Protein AF-A0A821FCB2-F1 (afdb_monomer_lite)

Sequence (230 aa):
MFLVKTIKTKNLNFASDSGSISFQVCESMSSPVPSSLESSGSRLAEFLGEDVIKDKGLCCRFIIANVPRDAPVTERAIPLAIFQSEQSIRNHYLRKWLHLSTVDNLDIREILDWNYYIDRFNSCIQKIITIPAALQNIRNPVPRVSHPDWLHKRLVEKNSLHKQKRITDIFNTIDKQTHIDNNEQQLILTNDIEDIGNEQIKSTIKLIKKTTTLKRKRNAYQERLKNRLF

Secondary structure (DSSP, 8-state):
--TTTS--TT-GGGT-EEEE--HHHHH-TTSSS--HHHHHHHHHHHHH-GGGG-STT-EEEEEEB--STTS-TTTTEEEGGGGGS-HHHHHHHHHHHHT-S--SS--HHHHB-HHHHHHHHHHHHIIIIIHHHHHTT---S-TTSPPPHHHHHHHHHHH-SS----HHHH----------------------TTTTS----------PPP---------HHHHHHHTT--

Structure (mmCIF, N/CA/C/O backbone):
data_AF-A0A821FCB2-F1
#
_entry.id   AF-A0A821FCB2-F1
#
loop_
_atom_site.group_PDB
_atom_site.id
_atom_site.type_symbol
_atom_site.label_atom_id
_atom_site.label_alt_id
_atom_site.label_comp_id
_atom_site.label_asym_id
_atom_site.label_entity_id
_atom_site.label_seq_id
_atom_site.pdbx_PDB_ins_code
_atom_site.Cartn_x
_atom_site.Cartn_y
_atom_site.Cartn_z
_atom_site.occupancy
_atom_site.B_iso_or_equiv
_atom_site.auth_seq_id
_atom_site.auth_comp_id
_atom_site.auth_asym_id
_atom_site.auth_atom_id
_atom_site.pdbx_PDB_model_num
ATOM 1 N N . MET A 1 1 ? 0.534 -17.124 -3.800 1.00 42.44 1 MET A N 1
ATOM 2 C CA . MET A 1 1 ? -0.050 -18.106 -2.855 1.00 42.44 1 MET A CA 1
ATOM 3 C C . MET A 1 1 ? 0.814 -18.407 -1.616 1.00 42.44 1 MET A C 1
ATOM 5 O O . MET A 1 1 ? 0.246 -18.810 -0.613 1.00 42.44 1 MET A O 1
ATOM 9 N N . PHE A 1 2 ? 2.140 -18.179 -1.607 1.00 32.56 2 PHE A N 1
ATOM 10 C CA . PHE A 1 2 ? 2.973 -18.442 -0.411 1.00 32.56 2 PHE A CA 1
ATOM 11 C C . PHE A 1 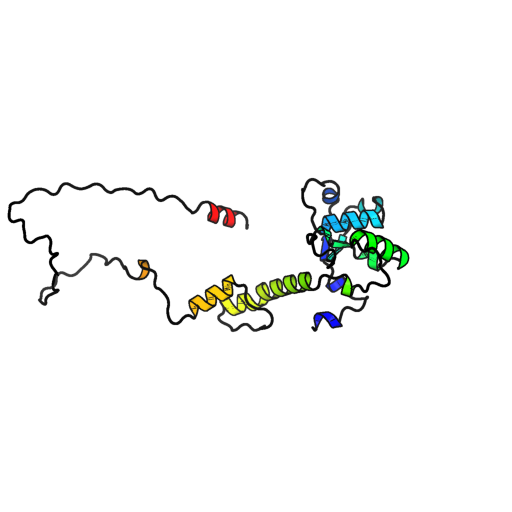2 ? 2.908 -17.365 0.690 1.00 32.56 2 PHE A C 1
ATOM 13 O O . PHE A 1 2 ? 3.015 -17.719 1.859 1.00 32.56 2 PHE A O 1
ATOM 20 N N . LEU A 1 3 ? 2.632 -16.091 0.369 1.00 37.72 3 LEU A N 1
ATOM 21 C CA . LEU A 1 3 ? 2.403 -15.058 1.402 1.00 37.72 3 LEU A CA 1
ATOM 22 C C . LEU A 1 3 ? 1.154 -15.345 2.260 1.00 37.72 3 LEU A C 1
ATOM 24 O O . LEU A 1 3 ? 1.092 -14.981 3.429 1.00 37.72 3 LEU A O 1
ATOM 28 N N . VAL A 1 4 ? 0.175 -16.050 1.687 1.00 41.34 4 VAL A N 1
ATOM 29 C CA . VAL A 1 4 ? -1.141 -16.278 2.297 1.00 41.34 4 VAL A CA 1
ATOM 30 C C . VAL A 1 4 ? -1.102 -17.374 3.370 1.00 41.34 4 VAL A C 1
ATOM 32 O O . VAL A 1 4 ? -2.023 -17.461 4.167 1.00 41.34 4 VAL A O 1
ATOM 35 N N . LYS A 1 5 ? -0.049 -18.198 3.491 1.00 39.22 5 LYS A N 1
ATOM 36 C CA . LYS A 1 5 ? -0.034 -19.303 4.479 1.00 39.22 5 LYS A CA 1
ATOM 37 C C . LYS A 1 5 ? 0.642 -18.984 5.821 1.00 39.22 5 LYS A C 1
ATOM 39 O O . LYS A 1 5 ? 0.324 -19.647 6.804 1.00 39.22 5 LYS A O 1
ATOM 44 N N . THR A 1 6 ? 1.463 -17.939 5.935 1.00 44.47 6 THR A N 1
ATOM 45 C CA . THR A 1 6 ? 2.387 -17.813 7.089 1.00 44.47 6 THR A CA 1
ATOM 46 C C . THR A 1 6 ? 1.968 -16.811 8.174 1.00 44.47 6 THR A C 1
ATOM 48 O O . THR A 1 6 ? 2.540 -16.817 9.262 1.00 44.47 6 THR A O 1
ATOM 51 N N . ILE A 1 7 ? 0.936 -15.988 7.961 1.00 47.34 7 ILE A N 1
ATOM 52 C CA . ILE A 1 7 ? 0.497 -15.022 8.987 1.00 47.34 7 ILE A CA 1
ATOM 53 C C . ILE A 1 7 ? -0.483 -15.682 9.967 1.00 47.34 7 ILE A C 1
ATOM 55 O O . ILE A 1 7 ? -1.692 -15.495 9.897 1.00 47.34 7 ILE A O 1
ATOM 59 N N . LYS A 1 8 ? 0.028 -16.501 10.894 1.00 41.78 8 LYS A N 1
ATOM 60 C CA . LYS A 1 8 ? -0.692 -16.740 12.158 1.00 41.78 8 LYS A CA 1
ATOM 61 C C . LYS A 1 8 ? -0.660 -15.444 12.978 1.00 41.78 8 LYS A C 1
ATOM 63 O O . LYS A 1 8 ? 0.301 -14.685 12.874 1.00 41.78 8 LYS A O 1
ATOM 68 N N . THR A 1 9 ? -1.678 -15.231 13.810 1.00 49.16 9 THR A N 1
ATOM 69 C CA . THR A 1 9 ? -1.931 -14.061 14.686 1.00 49.16 9 THR A CA 1
ATOM 70 C C . THR A 1 9 ? -0.717 -13.469 15.424 1.00 49.16 9 THR A C 1
ATOM 72 O O . THR A 1 9 ? -0.760 -12.319 15.840 1.00 49.16 9 THR A O 1
ATOM 75 N N . LYS A 1 10 ? 0.396 -14.200 15.553 1.00 42.00 10 LYS A N 1
ATOM 76 C CA . LYS A 1 10 ? 1.648 -13.737 16.173 1.00 42.00 10 LYS A CA 1
ATOM 77 C C . LYS A 1 10 ? 2.605 -12.959 15.245 1.00 42.00 10 LYS A C 1
ATOM 79 O O . LYS A 1 10 ? 3.615 -12.472 15.732 1.00 42.00 10 LYS A O 1
ATOM 84 N N . ASN A 1 11 ? 2.321 -12.816 13.944 1.00 51.25 11 ASN A N 1
ATOM 85 C CA . ASN A 1 11 ? 3.237 -12.199 12.960 1.00 51.25 11 ASN A CA 1
ATOM 86 C C . ASN A 1 11 ? 2.655 -10.984 12.201 1.00 51.25 11 ASN A C 1
ATOM 88 O O . ASN A 1 11 ? 2.985 -10.759 11.038 1.00 51.25 11 ASN A O 1
ATOM 92 N N . LEU A 1 12 ? 1.821 -10.154 12.844 1.00 58.62 12 LEU A N 1
ATOM 93 C CA . LEU A 1 12 ? 1.364 -8.885 12.239 1.00 58.62 12 LEU A CA 1
ATOM 94 C C . LEU A 1 12 ? 2.499 -7.881 11.991 1.00 58.62 12 LEU A C 1
ATOM 96 O O . LEU A 1 12 ? 2.364 -7.019 11.128 1.00 58.62 12 LEU A O 1
ATOM 100 N N . ASN A 1 13 ? 3.633 -8.031 12.683 1.00 62.94 13 ASN A N 1
ATOM 101 C CA . ASN A 1 13 ? 4.821 -7.194 12.492 1.00 62.94 13 ASN A CA 1
ATOM 102 C C . ASN A 1 13 ? 5.348 -7.201 11.045 1.00 62.94 13 ASN A C 1
ATOM 104 O O . ASN A 1 13 ? 6.076 -6.294 10.662 1.00 62.94 13 ASN A O 1
ATOM 108 N N . PHE A 1 14 ? 5.021 -8.222 10.245 1.00 60.44 14 PHE A N 1
ATOM 109 C CA . PHE A 1 14 ? 5.499 -8.315 8.865 1.00 60.44 14 PHE A CA 1
ATOM 110 C C . PHE A 1 14 ? 4.672 -7.475 7.881 1.00 60.44 14 PHE A C 1
ATOM 112 O O . PHE A 1 14 ? 5.206 -6.985 6.893 1.00 60.44 14 PHE A O 1
ATOM 119 N N . ALA A 1 15 ? 3.371 -7.314 8.140 1.00 64.12 15 ALA A N 1
ATOM 120 C CA . ALA A 1 15 ? 2.471 -6.505 7.311 1.00 64.12 15 ALA A CA 1
ATOM 121 C C . ALA A 1 15 ? 2.317 -5.071 7.843 1.00 64.12 15 ALA A C 1
ATOM 123 O O . ALA A 1 15 ? 1.644 -4.241 7.237 1.00 64.12 15 ALA A O 1
ATOM 124 N N . SER A 1 16 ? 2.903 -4.783 9.000 1.00 69.81 16 SER A N 1
ATOM 125 C CA . SER A 1 16 ? 2.781 -3.490 9.642 1.00 69.81 16 SER A CA 1
ATOM 126 C C . SER A 1 16 ? 3.693 -2.440 9.024 1.00 69.81 16 SER A C 1
ATOM 128 O O . SER A 1 16 ? 4.909 -2.633 9.010 1.00 69.81 16 SER A O 1
ATOM 130 N N . ASP A 1 17 ? 3.122 -1.303 8.637 1.00 73.19 17 ASP A N 1
ATOM 131 C CA . ASP A 1 17 ? 3.883 -0.081 8.389 1.00 73.19 17 ASP A CA 1
ATOM 132 C C . ASP A 1 17 ? 4.020 0.686 9.716 1.00 73.19 17 ASP A C 1
ATOM 134 O O . ASP A 1 17 ? 3.080 0.770 10.512 1.00 73.19 17 ASP A O 1
ATOM 138 N N . SER A 1 18 ? 5.211 1.222 9.987 1.00 73.56 18 SER A N 1
ATOM 139 C CA . SER A 1 18 ? 5.503 2.025 11.180 1.00 73.5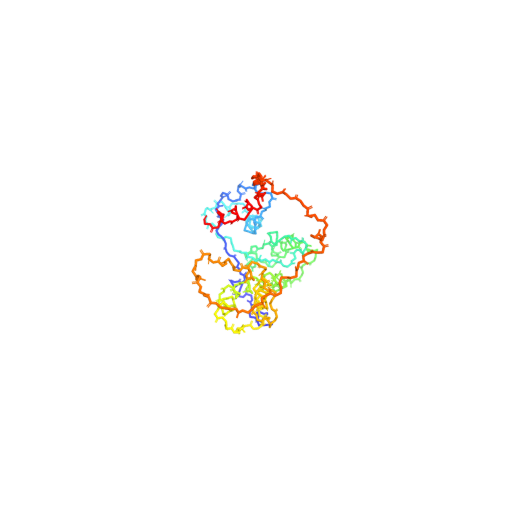6 18 SER A CA 1
ATOM 140 C C . SER A 1 18 ? 5.884 3.444 10.795 1.00 73.56 18 SER A C 1
ATOM 142 O O . SER A 1 18 ? 6.748 3.635 9.938 1.00 73.56 18 SER A O 1
ATOM 144 N N . GLY A 1 19 ? 5.298 4.427 11.472 1.00 61.81 19 GLY A N 1
ATOM 145 C CA . GLY A 1 19 ? 5.702 5.825 11.380 1.00 61.81 19 GLY A CA 1
ATOM 146 C C . GLY A 1 19 ? 5.808 6.459 12.764 1.00 61.81 19 GLY A C 1
ATOM 147 O O . GLY A 1 19 ? 5.114 6.067 13.704 1.00 61.81 19 GLY A O 1
ATOM 148 N N . SER A 1 20 ? 6.692 7.440 12.907 1.00 61.69 20 SER A N 1
ATOM 149 C CA . SER A 1 20 ? 6.697 8.332 14.066 1.00 61.69 20 SER A CA 1
ATOM 150 C C . SER A 1 20 ? 5.702 9.461 13.816 1.00 61.69 20 SER A C 1
ATOM 152 O O . SER A 1 20 ? 5.878 10.217 12.860 1.00 61.69 20 SER A O 1
ATOM 154 N N . ILE A 1 21 ? 4.686 9.594 14.667 1.00 59.41 21 ILE A N 1
ATOM 155 C CA . ILE A 1 21 ? 3.873 10.811 14.703 1.00 59.41 21 ILE A CA 1
ATOM 156 C C . ILE A 1 21 ? 4.617 11.814 15.577 1.00 59.41 21 ILE A C 1
ATOM 158 O O . ILE A 1 21 ? 4.839 11.584 16.765 1.00 59.41 21 ILE A O 1
ATOM 162 N N . SER A 1 22 ? 5.054 12.923 14.984 1.00 52.00 22 SER A N 1
ATOM 163 C CA . SER A 1 22 ? 5.378 14.105 15.772 1.00 52.00 22 SER A CA 1
ATOM 164 C C . SER A 1 22 ? 4.065 14.804 16.120 1.00 52.00 22 SER A C 1
ATOM 166 O O . SER A 1 22 ? 3.171 14.904 15.287 1.00 52.00 22 SER A O 1
ATOM 168 N N . PHE A 1 23 ? 3.942 15.285 17.357 1.00 49.00 23 PHE A N 1
ATOM 169 C CA . PHE A 1 23 ? 2.738 15.935 17.898 1.00 49.00 23 PHE A CA 1
ATOM 170 C C . PHE A 1 23 ? 2.169 17.036 16.972 1.00 49.00 23 PHE A C 1
ATOM 172 O O . PHE A 1 23 ? 0.959 17.203 16.859 1.00 49.00 23 PHE A O 1
ATOM 179 N N . GLN A 1 24 ? 3.042 17.704 16.210 1.00 44.72 24 GLN A N 1
ATOM 180 C CA . GLN A 1 24 ? 2.682 18.712 15.208 1.00 44.72 24 GLN A CA 1
ATOM 181 C C . GLN A 1 24 ? 1.747 18.188 14.101 1.00 44.72 24 GLN A C 1
ATOM 183 O O . GLN A 1 24 ? 1.012 18.967 13.507 1.00 44.72 24 GLN A O 1
ATOM 188 N N . VAL A 1 25 ? 1.759 16.883 13.817 1.00 48.81 25 VAL A N 1
ATOM 189 C CA . VAL A 1 25 ? 0.979 16.237 12.749 1.00 48.81 25 VAL A CA 1
ATOM 190 C C . VAL A 1 25 ? -0.493 16.048 13.136 1.00 48.81 25 VAL A C 1
ATOM 192 O O . VAL A 1 25 ? -1.355 16.157 12.272 1.00 48.81 25 VAL A O 1
ATOM 195 N N . CYS A 1 26 ? -0.810 15.833 14.419 1.00 50.53 26 CYS A N 1
ATOM 196 C CA . CYS A 1 26 ? -2.208 15.774 14.870 1.00 50.53 26 CYS A CA 1
ATOM 197 C C . CYS A 1 26 ? -2.853 17.168 14.949 1.00 50.53 26 CYS A C 1
ATOM 199 O O . CYS A 1 26 ? -4.039 17.308 14.673 1.00 50.53 26 CYS A O 1
ATOM 201 N N . GLU A 1 27 ? -2.079 18.198 15.307 1.00 48.88 27 GLU A N 1
ATOM 202 C CA . GLU A 1 27 ? -2.573 19.577 15.459 1.00 48.88 27 GLU A CA 1
ATOM 203 C C . GLU A 1 27 ? -2.666 20.317 14.110 1.00 48.88 27 GLU A C 1
ATOM 205 O O . GLU A 1 27 ? -3.518 21.182 13.911 1.00 48.88 27 GLU A O 1
ATOM 210 N N . SER A 1 28 ? -1.842 19.927 13.129 1.00 47.69 28 SER A N 1
ATOM 211 C CA . SER A 1 28 ? -1.913 20.432 11.755 1.00 47.69 28 SER A CA 1
ATOM 212 C C . SER A 1 28 ? -2.856 19.604 10.880 1.00 47.69 28 SER A C 1
ATOM 214 O O . SER A 1 28 ? -2.466 19.043 9.860 1.00 47.69 28 SER A O 1
ATOM 216 N N . MET A 1 29 ? -4.152 19.623 11.199 1.00 52.09 29 MET A N 1
ATOM 217 C CA . MET A 1 29 ? -5.213 19.221 10.257 1.00 52.09 29 MET A CA 1
ATOM 218 C C . MET A 1 29 ? -5.355 20.216 9.077 1.00 52.09 29 MET A C 1
ATOM 220 O O . MET A 1 29 ? -6.461 20.564 8.675 1.00 52.09 29 MET A O 1
ATOM 224 N N . SER A 1 30 ? -4.246 20.739 8.536 1.00 51.53 30 SER A N 1
ATOM 225 C CA . SER A 1 30 ? -4.249 21.750 7.469 1.00 51.53 30 SER A CA 1
ATOM 226 C C . SER A 1 30 ? -4.090 21.162 6.065 1.00 51.53 30 SER A C 1
ATOM 228 O O . SER A 1 30 ? -4.289 21.877 5.081 1.00 51.53 30 SER A O 1
ATOM 230 N N . SER A 1 31 ? -3.761 19.868 5.946 1.00 59.12 31 SER A N 1
ATOM 231 C CA . SER A 1 31 ? -3.786 19.176 4.656 1.00 59.12 31 SER A CA 1
ATOM 232 C C . SER A 1 31 ? -5.220 18.749 4.324 1.00 59.12 31 SER A C 1
ATOM 234 O O . SER A 1 31 ? -5.846 18.065 5.132 1.00 59.12 31 SER A O 1
ATOM 236 N N . PRO A 1 32 ? -5.747 19.078 3.130 1.00 64.69 32 PRO A N 1
ATOM 237 C CA . PRO A 1 32 ? -7.099 18.687 2.726 1.00 64.69 32 PRO A CA 1
ATOM 238 C C . PRO A 1 32 ? -7.277 17.167 2.569 1.00 64.69 32 PRO A C 1
ATOM 240 O O . PRO A 1 32 ? -8.406 16.695 2.487 1.00 64.69 32 PRO A O 1
ATOM 243 N N . VAL A 1 33 ? -6.181 16.400 2.524 1.00 72.81 33 VAL A N 1
ATOM 244 C CA . VAL A 1 33 ? -6.187 14.932 2.550 1.00 72.81 33 VAL A CA 1
ATOM 245 C C . VAL A 1 33 ? -5.221 14.433 3.628 1.00 72.81 33 VAL A C 1
ATOM 247 O O . VAL A 1 33 ? -4.027 14.747 3.545 1.00 72.81 33 VAL A O 1
ATOM 250 N N . PRO A 1 34 ? -5.703 13.669 4.626 1.00 79.75 34 PRO A N 1
ATOM 251 C CA . PRO A 1 34 ? -4.849 13.142 5.677 1.00 79.75 34 PRO A CA 1
ATOM 252 C C . PRO A 1 34 ? -3.971 12.010 5.143 1.00 79.75 34 PRO A C 1
ATOM 254 O O . PRO A 1 34 ? -4.373 11.253 4.257 1.00 79.75 34 PRO A O 1
ATOM 257 N N . SER A 1 35 ? -2.772 11.852 5.693 1.00 85.69 35 SER A N 1
ATOM 258 C CA . SER A 1 35 ? -1.910 10.700 5.417 1.00 85.69 35 SER A CA 1
ATOM 259 C C . SER A 1 35 ? -2.434 9.417 6.096 1.00 85.69 35 SER A C 1
ATOM 261 O O . SER A 1 35 ? -3.247 9.461 7.023 1.00 85.69 35 SER A O 1
ATOM 263 N N . SER A 1 36 ? -1.967 8.233 5.667 1.00 87.50 36 SER A N 1
ATOM 264 C CA . SER A 1 36 ? -2.307 6.956 6.335 1.00 87.50 36 SER A CA 1
ATOM 265 C C . SER A 1 36 ? -1.876 6.934 7.806 1.00 87.50 36 SER A C 1
ATOM 267 O O . SER A 1 36 ? -2.534 6.323 8.650 1.00 87.50 36 SER A O 1
ATOM 269 N N . LEU A 1 37 ? -0.772 7.617 8.115 1.00 86.06 37 LEU A N 1
ATOM 270 C CA . LEU A 1 37 ? -0.254 7.748 9.469 1.00 86.06 37 LEU A CA 1
ATOM 271 C C . LEU A 1 37 ? -1.177 8.633 10.318 1.00 86.06 37 LEU A C 1
ATOM 273 O O . LEU A 1 37 ? -1.586 8.203 11.390 1.00 86.06 37 LEU A O 1
ATOM 277 N N . GLU A 1 38 ? -1.565 9.808 9.816 1.00 84.62 38 GLU A N 1
ATOM 278 C CA . GLU A 1 38 ? -2.533 10.707 10.472 1.00 84.62 38 GLU A CA 1
ATOM 279 C C . GLU A 1 38 ? -3.873 10.020 10.728 1.00 84.62 38 GLU A C 1
ATOM 281 O O . GLU A 1 38 ? -4.397 10.066 11.839 1.00 84.62 38 GLU A O 1
ATOM 286 N N . SER A 1 39 ? -4.388 9.307 9.724 1.00 88.81 39 SER A N 1
ATOM 287 C CA . SER A 1 39 ? -5.645 8.561 9.835 1.00 88.81 39 SER A CA 1
ATOM 288 C C . SER A 1 39 ? -5.559 7.478 10.917 1.00 88.81 39 SER A C 1
ATOM 290 O O . SER A 1 39 ? -6.474 7.317 11.726 1.00 88.81 39 SER A O 1
ATOM 2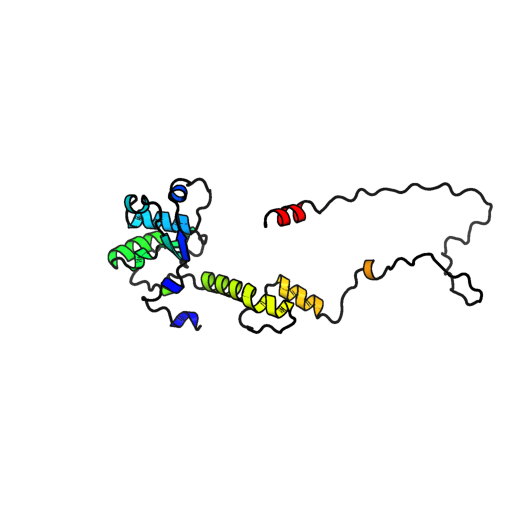92 N N . SER A 1 40 ? -4.427 6.771 10.991 1.00 88.56 40 SER A N 1
ATOM 293 C CA . SER A 1 40 ? -4.176 5.786 12.050 1.00 88.56 40 SER A CA 1
ATOM 294 C C . SER A 1 40 ? -4.017 6.434 13.425 1.00 88.56 40 SER A C 1
ATOM 296 O O . SER A 1 40 ? -4.478 5.872 14.413 1.00 88.56 40 SER A O 1
ATOM 298 N N . GLY A 1 41 ? -3.384 7.608 13.498 1.00 87.88 41 GLY A N 1
ATOM 299 C CA . GLY A 1 41 ? -3.237 8.396 14.722 1.00 87.88 41 GLY A CA 1
ATOM 300 C C . GLY A 1 41 ? -4.581 8.865 15.274 1.00 87.88 41 GLY A C 1
ATOM 301 O O . GLY A 1 41 ? -4.855 8.660 16.451 1.00 87.88 41 GLY A O 1
ATOM 302 N N . SER A 1 42 ? -5.457 9.393 14.417 1.00 87.50 42 SER A N 1
ATOM 303 C CA . SER A 1 42 ? -6.819 9.792 14.795 1.00 87.50 42 SER A CA 1
ATOM 304 C C . SER A 1 42 ? -7.630 8.611 15.345 1.00 87.50 42 SER A C 1
ATOM 306 O O . SER A 1 42 ? -8.244 8.715 16.405 1.00 87.50 42 SER A O 1
ATOM 308 N N . ARG A 1 43 ? -7.547 7.440 14.701 1.00 91.12 43 ARG A N 1
ATOM 309 C CA . ARG A 1 43 ? -8.178 6.200 15.191 1.00 91.12 43 ARG A CA 1
ATOM 310 C C . ARG A 1 43 ? -7.588 5.708 16.508 1.00 91.12 43 ARG A C 1
ATOM 312 O O . ARG A 1 43 ? -8.307 5.195 17.360 1.00 91.12 43 ARG A O 1
ATOM 319 N N . LEU A 1 44 ? -6.278 5.856 16.684 1.00 88.88 44 LEU A N 1
ATOM 320 C CA . LEU A 1 44 ? -5.615 5.523 17.938 1.00 88.88 44 LEU A CA 1
ATOM 321 C C . LEU A 1 44 ? -6.084 6.450 19.074 1.00 88.88 44 LEU A C 1
ATOM 323 O O . LEU A 1 44 ? -6.240 5.971 20.193 1.00 88.88 44 LEU A O 1
ATOM 327 N N . ALA A 1 45 ? -6.363 7.727 18.773 1.00 88.44 45 ALA A N 1
ATOM 328 C CA . ALA A 1 45 ? -6.870 8.718 19.731 1.00 88.44 45 ALA A CA 1
ATOM 329 C C . ALA A 1 45 ? -8.275 8.371 20.185 1.00 88.44 45 ALA A C 1
ATOM 331 O O . ALA A 1 45 ? -8.580 8.388 21.371 1.00 88.44 45 ALA A O 1
ATOM 332 N N . GLU A 1 46 ? -9.110 7.993 19.224 1.00 90.31 46 GLU A N 1
ATOM 333 C CA . GLU A 1 46 ? -10.465 7.537 19.479 1.00 90.31 46 GLU A CA 1
ATOM 334 C C . GLU A 1 46 ? -10.483 6.282 20.367 1.00 90.31 46 GLU A C 1
ATOM 336 O O . GLU A 1 46 ? -11.313 6.164 21.261 1.00 90.31 46 GLU A O 1
ATOM 341 N N . PHE A 1 47 ? -9.547 5.356 20.138 1.00 90.25 47 PHE A N 1
ATOM 342 C CA . PHE A 1 47 ? -9.475 4.080 20.846 1.00 90.25 47 PHE A CA 1
ATOM 343 C C . PHE A 1 47 ? -8.887 4.185 22.265 1.00 90.25 47 PHE A C 1
ATOM 345 O O . PHE A 1 47 ? -9.409 3.548 23.180 1.00 90.25 47 PHE A O 1
ATOM 352 N N . LEU A 1 48 ? -7.799 4.940 22.453 1.00 87.00 48 LEU A N 1
ATOM 353 C CA . LEU A 1 48 ? -7.066 5.032 23.728 1.00 87.00 48 LEU A CA 1
ATOM 354 C C . LEU A 1 48 ? -7.372 6.303 24.535 1.00 87.00 48 LEU A C 1
ATOM 356 O O . LEU A 1 48 ? -6.984 6.387 25.699 1.00 87.00 48 LEU A O 1
ATOM 360 N N . GLY A 1 49 ? -8.056 7.274 23.933 1.00 84.56 49 GLY A N 1
ATOM 361 C CA . GLY A 1 49 ? -8.234 8.620 24.467 1.00 84.56 49 GLY A CA 1
ATOM 362 C C . GLY A 1 49 ? -7.155 9.590 23.976 1.00 84.56 49 GLY A C 1
ATOM 363 O O . GLY A 1 49 ? -6.015 9.211 23.695 1.00 84.56 49 GLY A O 1
ATOM 364 N N . GLU A 1 50 ? -7.516 10.873 23.892 1.00 77.62 50 GLU A N 1
ATOM 365 C CA . GLU A 1 50 ? -6.634 11.937 23.391 1.00 77.62 50 GLU A CA 1
ATOM 366 C C . GLU A 1 50 ? -5.371 12.118 24.242 1.00 77.62 50 GLU A C 1
ATOM 368 O O . GLU A 1 50 ? -4.335 12.529 23.724 1.00 77.62 50 GLU A O 1
ATOM 373 N N . ASP A 1 51 ? -5.426 11.779 25.532 1.00 76.69 51 ASP A N 1
ATOM 374 C CA . ASP A 1 51 ? -4.310 11.959 26.462 1.00 76.69 51 ASP A CA 1
ATOM 375 C C . ASP A 1 51 ? -3.105 11.065 26.137 1.00 76.69 51 ASP A C 1
ATOM 377 O O . ASP A 1 51 ? -1.967 11.492 26.307 1.00 76.69 51 ASP A O 1
ATOM 381 N N . VAL A 1 52 ? -3.329 9.871 25.575 1.00 73.69 52 VAL A N 1
ATOM 382 C CA . VAL A 1 52 ? -2.258 8.904 25.260 1.00 73.69 52 VAL A CA 1
ATOM 383 C C . VAL A 1 52 ? -1.400 9.348 24.068 1.00 73.69 52 VAL A C 1
ATOM 385 O O . VAL A 1 52 ? -0.271 8.894 23.892 1.00 73.69 52 VAL A O 1
ATOM 388 N N . ILE A 1 53 ? -1.913 10.257 23.238 1.00 69.38 53 ILE A N 1
ATOM 389 C CA . ILE A 1 53 ? -1.229 10.742 22.026 1.00 69.38 53 ILE A CA 1
ATOM 390 C C . ILE A 1 53 ? -0.528 12.073 22.276 1.00 69.38 53 ILE A C 1
ATOM 392 O O . ILE A 1 53 ? 0.215 12.561 21.421 1.00 69.38 53 ILE A O 1
ATOM 396 N N . LYS A 1 54 ? -0.694 12.638 23.478 1.00 70.50 54 LYS A N 1
ATOM 397 C CA . LYS A 1 54 ? -0.037 13.888 23.840 1.00 70.50 54 LYS A CA 1
ATOM 398 C C . LYS A 1 54 ? 1.466 13.725 24.103 1.00 70.50 54 LYS A C 1
ATOM 400 O O . LYS A 1 54 ? 2.222 14.698 24.079 1.00 70.50 54 LYS A O 1
ATOM 405 N N . ASP A 1 55 ? 1.931 12.496 24.284 1.00 71.06 55 ASP A N 1
ATOM 406 C CA . ASP A 1 55 ? 3.343 12.237 24.507 1.00 71.06 55 ASP A CA 1
ATOM 407 C C . ASP A 1 55 ? 4.130 12.267 23.190 1.00 71.06 55 ASP A C 1
ATOM 409 O O . ASP A 1 55 ? 3.891 11.513 22.240 1.00 71.06 55 ASP A O 1
ATOM 413 N N . LYS A 1 56 ? 5.116 13.169 23.128 1.00 61.59 56 LYS A N 1
ATOM 414 C CA . LYS A 1 56 ? 6.036 13.279 21.990 1.00 61.59 56 LYS A CA 1
ATOM 415 C C . LYS A 1 56 ? 6.788 11.955 21.820 1.00 61.59 56 LYS A C 1
ATOM 417 O O . LYS A 1 56 ? 7.503 11.532 22.722 1.00 61.59 56 LYS A O 1
ATOM 422 N N . GLY A 1 57 ? 6.687 11.348 20.637 1.00 65.19 57 GLY A N 1
ATOM 423 C CA . GLY A 1 57 ? 7.438 10.133 20.295 1.00 65.19 57 GLY A CA 1
ATOM 424 C C . GLY A 1 57 ? 6.610 8.851 20.224 1.00 65.19 57 GLY A C 1
ATOM 425 O O . GLY A 1 57 ? 7.189 7.774 20.080 1.00 65.19 57 GLY A O 1
ATOM 426 N N . LEU A 1 58 ? 5.278 8.937 20.264 1.00 72.25 58 LEU A N 1
ATOM 427 C CA . LEU A 1 58 ? 4.429 7.778 20.012 1.00 72.25 58 LEU A CA 1
ATOM 428 C C . LEU A 1 58 ? 4.642 7.247 18.580 1.00 72.25 58 LEU A C 1
ATOM 430 O O . LEU A 1 58 ? 4.343 7.905 17.578 1.00 72.25 58 LEU A O 1
ATOM 434 N N . CYS A 1 59 ? 5.166 6.024 18.474 1.00 77.75 59 CYS A N 1
ATOM 435 C CA . CYS A 1 59 ? 5.253 5.318 17.202 1.00 77.75 59 CYS A CA 1
ATOM 436 C C . CYS A 1 59 ? 3.891 4.698 16.886 1.00 77.75 59 CYS A C 1
ATOM 438 O O . CYS A 1 59 ? 3.466 3.737 17.531 1.00 77.75 59 CYS A O 1
ATOM 440 N N . CYS A 1 60 ? 3.211 5.240 15.876 1.00 81.00 60 CYS A N 1
ATOM 441 C CA . CYS A 1 60 ? 1.979 4.652 15.386 1.00 81.00 60 CYS A CA 1
ATOM 442 C C . CYS A 1 60 ? 2.324 3.569 14.367 1.00 81.00 60 CYS A C 1
ATOM 444 O O . CYS A 1 60 ? 2.970 3.814 13.341 1.00 81.00 60 CYS A O 1
ATOM 446 N N . ARG A 1 61 ? 1.898 2.346 14.676 1.00 88.69 61 ARG A N 1
ATOM 447 C CA . ARG A 1 61 ? 2.072 1.200 13.799 1.00 88.69 61 ARG A CA 1
ATOM 448 C C . ARG A 1 61 ? 0.716 0.718 13.313 1.00 88.69 61 ARG A C 1
ATOM 450 O O . ARG A 1 61 ? -0.188 0.493 14.119 1.00 88.69 61 ARG A O 1
ATOM 457 N N . PHE A 1 62 ? 0.579 0.581 12.002 1.00 91.62 62 PHE A N 1
ATOM 458 C CA . PHE A 1 62 ? -0.712 0.406 11.351 1.00 91.62 62 PHE A CA 1
ATOM 459 C C . PHE A 1 62 ? -0.654 -0.611 10.212 1.00 91.62 62 PHE A C 1
ATOM 461 O O . PHE A 1 62 ? 0.416 -1.014 9.751 1.00 91.62 62 PHE A O 1
ATOM 468 N N . ILE A 1 63 ? -1.833 -1.042 9.779 1.00 93.69 63 ILE A N 1
ATOM 469 C CA . ILE A 1 63 ? -2.046 -1.888 8.605 1.00 93.69 63 ILE A CA 1
ATOM 470 C C . ILE A 1 63 ? -3.045 -1.226 7.661 1.00 93.69 63 ILE A C 1
ATOM 472 O O . ILE A 1 63 ? -3.867 -0.426 8.097 1.00 93.69 63 ILE A O 1
ATOM 476 N N . ILE A 1 6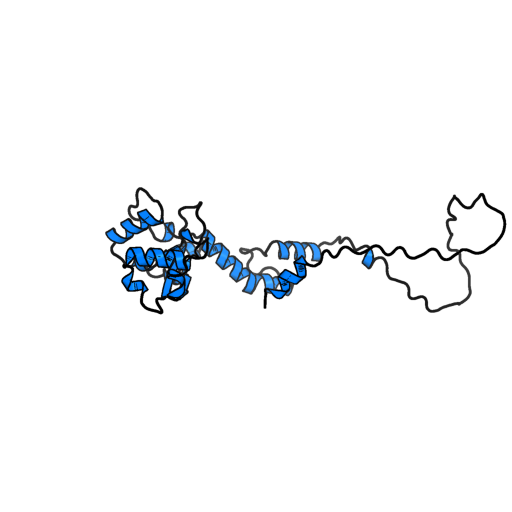4 ? -3.003 -1.576 6.378 1.00 93.94 64 ILE A N 1
ATOM 477 C CA . ILE A 1 64 ? -3.993 -1.125 5.398 1.00 93.94 64 ILE A CA 1
ATOM 478 C C . ILE A 1 64 ? -5.071 -2.196 5.230 1.00 93.94 64 ILE A C 1
ATOM 480 O O . ILE A 1 64 ? -4.778 -3.347 4.888 1.00 93.94 64 ILE A O 1
ATOM 484 N N . ALA A 1 65 ? -6.320 -1.809 5.476 1.00 93.81 65 ALA A N 1
ATOM 485 C CA . ALA A 1 65 ? -7.481 -2.670 5.320 1.00 93.81 65 ALA A CA 1
ATOM 486 C C . ALA A 1 65 ? -8.020 -2.667 3.884 1.00 93.81 65 ALA A C 1
ATOM 488 O O . ALA A 1 65 ? -7.900 -1.675 3.175 1.00 93.81 65 ALA A O 1
ATOM 489 N N . ASN A 1 66 ? -8.656 -3.752 3.448 1.00 92.12 66 ASN A N 1
ATOM 490 C CA . ASN A 1 66 ? -9.265 -3.879 2.116 1.00 92.12 66 ASN A CA 1
ATOM 491 C C . ASN A 1 66 ? -10.641 -3.192 2.002 1.00 92.12 66 ASN A C 1
ATOM 493 O O . ASN A 1 66 ? -11.166 -3.011 0.906 1.00 92.12 66 ASN A O 1
ATOM 497 N N . VAL A 1 67 ? -11.255 -2.841 3.132 1.00 89.25 67 VAL A N 1
ATOM 498 C CA . VAL A 1 67 ? -12.620 -2.305 3.207 1.00 89.25 67 VAL A CA 1
ATOM 499 C C . VAL A 1 67 ? -12.587 -0.938 3.902 1.00 89.25 67 VAL A C 1
ATOM 501 O O . VAL A 1 67 ? -11.843 -0.798 4.876 1.00 89.25 67 VAL A O 1
ATOM 504 N N . PRO A 1 68 ? -13.376 0.054 3.444 1.00 90.69 68 PRO A N 1
ATOM 505 C CA . PRO A 1 68 ? -14.229 0.043 2.246 1.00 90.69 68 PRO A CA 1
ATOM 506 C C . PRO A 1 68 ? -13.409 0.185 0.953 1.00 90.69 68 PRO A C 1
ATOM 508 O O . PRO A 1 68 ? -12.437 0.929 0.907 1.00 90.69 68 PRO A O 1
ATOM 511 N N . ARG A 1 69 ? -13.792 -0.538 -0.110 1.00 86.25 69 ARG A N 1
ATOM 512 C CA . ARG A 1 69 ? -12.997 -0.624 -1.356 1.00 86.25 69 ARG A CA 1
ATOM 513 C C . ARG A 1 69 ? -12.897 0.702 -2.106 1.00 86.25 69 ARG A C 1
ATOM 515 O O . ARG A 1 69 ? -11.903 0.939 -2.784 1.00 86.25 69 ARG A O 1
ATOM 522 N N . ASP A 1 70 ? -13.910 1.546 -1.957 1.00 86.62 70 ASP A N 1
ATOM 523 C CA . ASP A 1 70 ? -14.008 2.825 -2.659 1.00 86.62 70 ASP A CA 1
ATOM 524 C C . ASP A 1 70 ? -13.241 3.953 -1.948 1.00 86.62 70 ASP A C 1
ATOM 526 O O . ASP A 1 70 ? -13.089 5.039 -2.503 1.00 86.62 70 ASP A O 1
ATOM 530 N N . ALA A 1 71 ? -12.726 3.705 -0.736 1.00 88.81 71 ALA A N 1
ATOM 531 C CA . ALA A 1 71 ? -11.981 4.702 0.023 1.00 88.81 71 ALA A CA 1
ATOM 532 C C . ALA A 1 71 ? -10.485 4.733 -0.336 1.00 88.81 71 ALA A C 1
ATOM 534 O O . ALA A 1 71 ? -9.864 3.697 -0.632 1.00 88.81 71 ALA A O 1
ATOM 535 N N . PRO A 1 72 ? -9.852 5.916 -0.247 1.00 91.62 72 PRO A N 1
ATOM 536 C CA . PRO A 1 72 ? -8.416 6.052 -0.435 1.00 91.62 72 PRO A CA 1
ATOM 537 C C . PRO A 1 72 ? -7.622 5.232 0.596 1.00 91.62 72 PRO A C 1
ATOM 539 O O . PRO A 1 72 ? -8.070 4.959 1.708 1.00 91.62 72 PRO A O 1
ATOM 542 N N . VAL A 1 73 ? -6.386 4.859 0.241 1.00 91.31 73 VAL A N 1
ATOM 543 C CA . VAL A 1 73 ? -5.460 4.091 1.110 1.00 91.31 73 VAL A CA 1
ATOM 544 C C . VAL A 1 73 ? -5.242 4.770 2.469 1.00 91.31 73 VAL A C 1
ATOM 546 O O . VAL A 1 73 ? -4.983 4.106 3.470 1.00 91.31 73 VAL A O 1
ATOM 549 N N . THR A 1 74 ? -5.336 6.097 2.507 1.00 91.31 74 THR A N 1
ATOM 550 C CA . THR A 1 74 ? -5.167 6.909 3.712 1.00 91.31 74 THR A CA 1
ATOM 551 C C . THR A 1 74 ? -6.222 6.577 4.763 1.00 91.31 74 THR A C 1
ATOM 553 O O . THR A 1 74 ? -5.876 6.221 5.886 1.00 91.31 74 THR A O 1
ATOM 556 N N . GLU A 1 75 ? -7.491 6.550 4.367 1.00 89.62 75 GLU A N 1
ATOM 557 C CA . GLU A 1 75 ? -8.630 6.258 5.241 1.00 89.62 75 GLU A CA 1
ATOM 558 C C . GLU A 1 75 ? -8.724 4.778 5.631 1.00 89.62 75 GLU A C 1
ATOM 560 O O . GLU A 1 75 ? -9.365 4.419 6.617 1.00 89.62 75 GLU A O 1
ATOM 565 N N . ARG A 1 76 ? -8.050 3.884 4.908 1.00 92.69 76 ARG A N 1
ATOM 566 C CA . ARG A 1 76 ? -8.054 2.440 5.192 1.00 92.69 76 ARG A CA 1
ATOM 567 C C . ARG A 1 76 ? -7.023 2.011 6.240 1.00 92.69 76 ARG A C 1
ATOM 569 O O . ARG A 1 76 ? -6.877 0.820 6.505 1.00 92.69 76 ARG A O 1
ATOM 576 N N . ALA A 1 77 ? -6.307 2.953 6.850 1.00 93.56 77 ALA A N 1
ATOM 577 C CA . ALA A 1 77 ? -5.222 2.661 7.779 1.00 93.56 77 ALA A CA 1
ATOM 578 C C . ALA A 1 77 ? -5.722 2.378 9.213 1.00 93.56 77 ALA A C 1
ATOM 580 O O . ALA A 1 77 ? -6.359 3.224 9.838 1.00 93.56 77 ALA A O 1
ATOM 581 N N . ILE A 1 78 ? -5.465 1.179 9.742 1.00 92.50 78 ILE A N 1
ATOM 582 C CA . ILE A 1 78 ? -5.949 0.706 11.050 1.00 92.50 78 ILE A CA 1
ATOM 583 C C . ILE A 1 78 ? -4.773 0.529 12.017 1.00 92.50 78 ILE A C 1
ATOM 585 O O . ILE A 1 78 ? -3.822 -0.185 11.678 1.00 92.50 78 ILE A O 1
ATOM 589 N N . PRO A 1 79 ? -4.828 1.101 13.235 1.00 92.06 79 PRO A N 1
ATOM 590 C CA . PRO A 1 79 ? -3.776 0.921 14.227 1.00 92.06 79 PRO A CA 1
ATOM 591 C C . PRO A 1 79 ? -3.707 -0.532 14.706 1.00 92.06 79 PRO A C 1
ATOM 593 O O . PRO A 1 79 ? -4.715 -1.144 15.048 1.00 92.06 79 PRO A O 1
ATOM 596 N N . LEU A 1 80 ? -2.499 -1.085 14.813 1.00 90.62 80 LEU A N 1
ATOM 597 C CA . LEU A 1 80 ? -2.293 -2.469 15.260 1.00 90.62 80 LEU A CA 1
ATOM 598 C C . LEU A 1 80 ? -2.703 -2.724 16.708 1.00 90.62 80 LEU A C 1
ATOM 600 O O . LEU A 1 80 ? -3.008 -3.865 17.057 1.00 90.62 80 LEU A O 1
ATOM 604 N N . ALA A 1 81 ? -2.711 -1.677 17.534 1.00 88.81 81 ALA A N 1
ATOM 605 C CA . ALA A 1 81 ? -3.088 -1.753 18.942 1.00 88.81 81 ALA A CA 1
ATOM 606 C C . ALA A 1 81 ? -4.482 -2.381 19.136 1.00 88.81 81 ALA A C 1
ATOM 608 O O . ALA A 1 81 ? -4.703 -3.101 20.109 1.00 88.81 81 ALA A O 1
ATOM 609 N N . ILE A 1 82 ? -5.397 -2.219 18.168 1.00 91.06 82 ILE A N 1
ATOM 610 C CA . ILE A 1 82 ? -6.751 -2.779 18.259 1.00 91.06 82 ILE A CA 1
ATOM 611 C C . ILE A 1 82 ? -6.759 -4.314 18.312 1.00 91.06 82 ILE A C 1
ATOM 613 O O . ILE A 1 82 ? -7.609 -4.916 18.970 1.00 91.06 82 ILE A O 1
ATOM 617 N N . PHE A 1 83 ? -5.778 -4.975 17.690 1.00 89.31 83 PHE A N 1
ATOM 618 C CA . PHE A 1 83 ? -5.679 -6.438 17.684 1.00 89.31 83 PHE A CA 1
ATOM 619 C C . PHE A 1 83 ? -5.140 -7.016 18.997 1.00 89.31 83 PHE A C 1
ATOM 621 O O . PHE A 1 83 ? -5.213 -8.226 19.196 1.00 89.31 83 PHE A O 1
ATOM 628 N N . GLN A 1 84 ? -4.625 -6.172 19.895 1.00 88.88 84 GLN A N 1
ATOM 629 C CA . GLN A 1 84 ? -4.204 -6.565 21.244 1.00 88.88 84 GLN A CA 1
ATOM 630 C C . GLN A 1 84 ? -5.331 -6.407 22.276 1.00 88.88 84 GLN A C 1
ATOM 632 O O . GLN A 1 84 ? -5.274 -7.022 23.336 1.00 88.88 84 GLN A O 1
ATOM 637 N N . SER A 1 85 ? -6.360 -5.614 21.958 1.00 89.81 85 SER A N 1
ATOM 638 C CA . SER A 1 85 ? -7.519 -5.379 22.827 1.00 89.81 85 SER A CA 1
ATOM 639 C C . SER A 1 85 ? -8.473 -6.579 22.902 1.00 89.81 85 SER A C 1
ATOM 641 O O . SER A 1 85 ? -8.399 -7.502 22.082 1.00 89.81 85 SER A O 1
ATOM 643 N N . GLU A 1 86 ? -9.385 -6.556 23.878 1.00 90.94 86 GLU A N 1
ATOM 644 C CA . GLU A 1 86 ? -10.455 -7.548 24.033 1.00 90.94 86 GLU A CA 1
ATOM 645 C C . GLU A 1 86 ? -11.341 -7.633 22.775 1.00 90.94 86 GLU A C 1
ATOM 647 O O . GLU A 1 86 ? -11.559 -6.638 22.081 1.00 90.94 86 GLU A O 1
ATOM 652 N N . GLN A 1 87 ? -11.889 -8.817 22.480 1.00 88.81 87 GLN A N 1
ATOM 653 C CA . GLN A 1 87 ? -12.683 -9.052 21.271 1.00 88.81 87 GLN A CA 1
ATOM 654 C C . GLN A 1 87 ? -13.910 -8.129 21.175 1.00 88.81 87 GLN A C 1
ATOM 656 O O . GLN A 1 87 ? -14.225 -7.650 20.086 1.00 88.81 87 GLN A O 1
ATOM 661 N N . SER A 1 88 ? -14.562 -7.836 22.303 1.00 89.75 88 SER A N 1
ATOM 662 C CA . SER A 1 88 ? -15.723 -6.941 22.383 1.00 89.75 88 SER A CA 1
ATOM 663 C C . SER A 1 88 ? -15.379 -5.522 21.913 1.00 89.75 88 SER A C 1
ATOM 665 O O . SER A 1 88 ? -16.046 -4.965 21.039 1.00 89.75 88 SER A O 1
ATOM 667 N N . ILE A 1 89 ? -14.276 -4.973 22.432 1.00 91.44 89 ILE A N 1
ATOM 668 C CA . ILE A 1 89 ? -13.781 -3.628 22.108 1.00 91.44 89 ILE A CA 1
ATOM 669 C C . ILE A 1 89 ? -13.280 -3.581 20.662 1.00 91.44 89 ILE A C 1
ATOM 671 O O . ILE A 1 89 ? -13.639 -2.687 19.895 1.00 91.44 89 ILE A O 1
ATOM 675 N N . ARG A 1 90 ? -12.510 -4.594 20.252 1.00 90.44 90 ARG A N 1
ATOM 676 C CA . ARG A 1 90 ? -12.015 -4.742 18.882 1.00 90.44 90 ARG A CA 1
ATOM 677 C C . ARG A 1 90 ? -13.151 -4.723 17.864 1.00 90.44 90 ARG A C 1
ATOM 679 O O . ARG A 1 90 ? -13.087 -3.971 16.896 1.00 90.44 90 ARG A O 1
ATOM 686 N N . ASN A 1 91 ? -14.192 -5.525 18.082 1.00 90.62 91 ASN A N 1
ATOM 687 C CA . ASN A 1 91 ? -15.330 -5.611 17.170 1.00 90.62 91 ASN A CA 1
ATOM 688 C C . ASN A 1 91 ? -16.081 -4.277 17.076 1.00 90.62 91 ASN A C 1
ATOM 690 O O . ASN A 1 91 ? -16.496 -3.902 15.982 1.00 90.62 91 ASN A O 1
ATOM 694 N N . HIS A 1 92 ? -16.224 -3.547 18.186 1.00 91.25 92 HIS A N 1
ATOM 695 C CA . HIS A 1 92 ? -16.874 -2.236 18.197 1.00 91.25 92 HIS A CA 1
ATOM 696 C C . HIS A 1 92 ? -16.163 -1.232 17.274 1.00 91.25 92 HIS A C 1
ATOM 698 O O . HIS A 1 92 ? -16.781 -0.693 16.354 1.00 91.25 92 HIS A O 1
ATOM 704 N N . TYR A 1 93 ? -14.853 -1.036 17.454 1.00 92.94 93 TYR A N 1
ATOM 705 C CA . TYR A 1 93 ? -14.087 -0.088 16.637 1.00 92.94 93 TYR A CA 1
ATOM 706 C C . TYR A 1 93 ? -13.901 -0.560 15.191 1.00 92.94 93 TYR A C 1
ATOM 708 O O . TYR A 1 93 ? -13.996 0.245 14.266 1.00 92.94 93 TYR A O 1
ATOM 716 N N . LEU A 1 94 ? -13.707 -1.864 14.957 1.00 92.06 94 LEU A N 1
ATOM 717 C CA . LEU A 1 94 ? -13.606 -2.393 13.593 1.00 92.06 94 LEU A CA 1
ATOM 718 C C . LEU A 1 94 ? -14.909 -2.216 12.803 1.00 92.06 94 LEU A C 1
ATOM 720 O O . LEU A 1 94 ? -14.838 -1.871 11.627 1.00 92.06 94 LEU A O 1
ATOM 724 N N . ARG A 1 95 ? -16.089 -2.380 13.425 1.00 90.69 95 ARG A N 1
ATOM 725 C CA . ARG A 1 95 ? -17.386 -2.071 12.782 1.00 90.69 95 ARG A CA 1
ATOM 726 C C . ARG A 1 95 ? -17.435 -0.619 12.319 1.00 90.69 95 ARG A C 1
ATOM 728 O O . ARG A 1 95 ? -17.811 -0.350 11.179 1.00 90.69 95 ARG A O 1
ATOM 735 N N . LYS A 1 96 ? -17.000 0.296 13.189 1.00 91.38 96 LYS A N 1
ATOM 736 C CA . LYS A 1 96 ? -16.978 1.734 12.918 1.00 91.38 96 LYS A CA 1
ATOM 737 C C . LYS A 1 96 ? -16.012 2.103 11.790 1.00 91.38 96 LYS A C 1
ATOM 739 O O . LYS A 1 96 ? -16.404 2.821 10.879 1.00 91.38 96 LYS A O 1
ATOM 744 N N . TRP A 1 97 ? -14.775 1.606 11.819 1.00 92.38 97 TRP A N 1
ATOM 745 C CA . TRP A 1 97 ? -13.737 1.993 10.853 1.00 92.38 97 TRP A CA 1
ATOM 746 C C . TRP A 1 97 ? -13.839 1.286 9.498 1.00 92.38 97 TRP A C 1
ATOM 748 O O . TRP A 1 97 ? -13.431 1.855 8.492 1.00 92.38 97 TRP A O 1
ATOM 758 N N . LEU A 1 98 ? -14.366 0.058 9.462 1.00 90.38 98 LEU A N 1
ATOM 759 C CA . LEU A 1 98 ? -14.568 -0.700 8.220 1.00 90.38 98 LEU A CA 1
ATOM 760 C C . LEU A 1 98 ? -15.950 -0.457 7.595 1.00 90.38 98 LEU A C 1
ATOM 762 O O . LEU A 1 98 ? -16.232 -1.010 6.535 1.00 90.38 98 LEU A O 1
ATOM 766 N N . HIS A 1 99 ? -16.814 0.336 8.239 1.00 88.88 99 HIS A N 1
ATOM 767 C CA . HIS A 1 99 ? -18.207 0.561 7.833 1.00 88.88 99 HIS A CA 1
ATOM 768 C C . HIS A 1 99 ? -19.008 -0.743 7.663 1.00 88.88 99 HIS A C 1
ATOM 770 O O . HIS A 1 99 ? -19.798 -0.898 6.732 1.00 88.88 99 HIS A O 1
ATOM 776 N N . LEU A 1 100 ? -18.798 -1.701 8.569 1.00 85.25 100 LEU A N 1
ATOM 777 C CA . LEU A 1 100 ? -19.470 -3.000 8.542 1.00 85.25 100 LEU A CA 1
ATOM 778 C C . LEU A 1 100 ? -20.637 -3.020 9.535 1.00 85.25 100 LEU A C 1
ATOM 780 O O . LEU A 1 100 ? -20.456 -2.751 10.722 1.00 85.25 100 LEU A O 1
ATOM 784 N N . SER A 1 101 ? -21.831 -3.377 9.052 1.00 80.88 101 SER A N 1
ATOM 785 C CA . SER A 1 101 ? -23.050 -3.467 9.875 1.00 80.88 101 SER A CA 1
ATOM 786 C C . SER A 1 101 ? -23.021 -4.663 10.838 1.00 80.88 101 SER A C 1
ATOM 788 O O . SER A 1 101 ? -23.423 -4.542 11.995 1.00 80.88 101 SER A O 1
ATOM 790 N N . THR A 1 102 ? -22.472 -5.796 10.398 1.00 77.94 102 THR A N 1
ATOM 791 C CA . THR A 1 102 ? -22.315 -7.019 11.195 1.00 77.94 102 THR A CA 1
ATOM 792 C C . THR A 1 102 ? -20.863 -7.474 11.139 1.00 77.94 102 THR A C 1
ATOM 794 O O . THR A 1 102 ? -20.331 -7.725 10.059 1.00 77.94 102 THR A O 1
ATOM 797 N N . VAL A 1 103 ? -20.211 -7.578 12.295 1.00 65.38 103 VAL A N 1
ATOM 798 C CA . VAL A 1 103 ? -18.836 -8.088 12.415 1.00 65.38 103 VAL A CA 1
ATOM 799 C C . VAL A 1 103 ? -18.850 -9.156 13.483 1.00 65.38 103 VAL A C 1
ATOM 801 O O . VAL A 1 103 ? -18.746 -8.834 14.668 1.00 65.38 103 VAL A O 1
ATOM 804 N N . ASP A 1 104 ? -19.000 -10.401 13.054 1.00 65.81 104 ASP A N 1
ATOM 805 C CA . ASP A 1 104 ? -18.841 -11.559 13.918 1.00 65.81 104 ASP A CA 1
ATOM 806 C C . ASP A 1 104 ? -17.588 -12.304 13.449 1.00 65.81 104 ASP A C 1
ATOM 808 O O . ASP A 1 104 ? -17.511 -12.767 12.316 1.00 65.81 104 ASP A O 1
ATOM 812 N N . ASN A 1 105 ? -16.578 -12.357 14.324 1.00 69.19 105 ASN A N 1
ATOM 813 C CA . ASN A 1 105 ? -15.334 -13.118 14.155 1.00 69.19 105 ASN A CA 1
ATOM 814 C C . ASN A 1 105 ? -14.514 -12.832 12.877 1.00 69.19 105 ASN A C 1
ATOM 816 O O . ASN A 1 105 ? -14.090 -13.767 12.204 1.00 69.19 105 ASN A O 1
ATOM 820 N N . LEU A 1 106 ? -14.219 -11.560 12.574 1.00 76.31 106 LEU A N 1
ATOM 821 C CA . LEU A 1 106 ? -13.300 -11.228 11.474 1.00 76.31 106 LEU A CA 1
ATOM 822 C C . LEU A 1 106 ? -11.879 -11.724 11.755 1.00 76.31 106 LEU A C 1
ATOM 824 O O . LEU A 1 106 ? -11.255 -11.332 12.750 1.00 76.31 106 LEU A O 1
ATOM 828 N N . ASP A 1 107 ? -11.346 -12.524 10.833 1.00 84.69 107 ASP A N 1
ATOM 829 C CA . ASP A 1 107 ? -9.925 -12.845 10.820 1.00 84.69 107 ASP A CA 1
ATOM 830 C C . ASP A 1 107 ? -9.127 -11.674 10.228 1.00 84.69 107 ASP A C 1
ATOM 832 O O . ASP A 1 107 ? -9.531 -10.983 9.293 1.00 84.69 107 ASP A O 1
ATOM 836 N N . ILE A 1 108 ? -7.923 -11.469 10.746 1.00 87.25 108 ILE A N 1
ATOM 837 C CA . ILE A 1 108 ? -7.011 -10.392 10.341 1.00 87.25 108 ILE A CA 1
ATOM 838 C C . ILE A 1 108 ? -6.674 -10.506 8.849 1.00 87.25 108 ILE A C 1
ATOM 840 O O . ILE A 1 108 ? -6.500 -9.505 8.154 1.00 87.25 108 ILE A O 1
ATOM 844 N N . ARG A 1 109 ? -6.616 -11.739 8.338 1.00 87.19 109 ARG A N 1
ATOM 845 C CA . ARG A 1 109 ? -6.356 -12.039 6.926 1.00 87.19 109 ARG A CA 1
ATOM 846 C C . ARG A 1 109 ? -7.435 -11.501 5.994 1.00 87.19 109 ARG A C 1
ATOM 848 O O . ARG A 1 109 ? -7.123 -11.226 4.840 1.00 87.19 109 ARG A O 1
ATOM 855 N N . GLU A 1 110 ? -8.666 -11.379 6.474 1.00 87.50 110 GLU A N 1
ATOM 856 C CA . GLU A 1 110 ? -9.800 -10.861 5.705 1.00 87.50 110 GLU A CA 1
ATOM 857 C C . GLU A 1 110 ? -9.828 -9.332 5.726 1.00 87.50 110 GLU A C 1
ATOM 859 O O . GLU A 1 110 ? -10.244 -8.702 4.756 1.00 87.50 110 GLU A O 1
ATOM 864 N N . ILE A 1 111 ? -9.326 -8.737 6.812 1.00 90.69 111 ILE A N 1
ATOM 865 C CA . ILE A 1 111 ? -9.217 -7.286 6.963 1.00 90.69 111 ILE A CA 1
ATOM 866 C C . ILE A 1 111 ? -8.125 -6.724 6.045 1.00 90.69 111 ILE A C 1
ATOM 868 O O . ILE A 1 111 ? -8.327 -5.667 5.459 1.00 90.69 111 ILE A O 1
ATOM 872 N N . LEU A 1 112 ? -6.982 -7.402 5.905 1.00 92.62 112 LEU A N 1
ATOM 873 C CA . LEU A 1 112 ? -5.817 -6.904 5.159 1.00 92.62 112 LEU A CA 1
ATOM 874 C C . LEU A 1 112 ? -6.067 -6.739 3.650 1.00 92.62 112 LEU A C 1
ATOM 876 O O . LEU A 1 112 ? -6.546 -7.652 2.975 1.00 92.62 112 LEU A O 1
ATOM 880 N N . ASP A 1 113 ? -5.628 -5.607 3.090 1.00 93.44 113 ASP A N 1
ATOM 881 C CA . ASP A 1 113 ? -5.544 -5.419 1.636 1.00 93.44 113 ASP A CA 1
ATOM 882 C C . ASP A 1 113 ? -4.298 -6.105 1.066 1.00 93.44 113 ASP A C 1
ATOM 884 O O . ASP A 1 113 ? -3.222 -5.518 0.937 1.00 93.44 113 ASP A O 1
ATOM 888 N N . TRP A 1 114 ? -4.443 -7.378 0.703 1.00 92.62 114 TRP A N 1
ATOM 889 C CA . TRP A 1 114 ? -3.352 -8.140 0.099 1.00 92.62 114 TRP A CA 1
ATOM 890 C C . TRP A 1 114 ? -2.838 -7.537 -1.208 1.00 92.62 114 TRP A C 1
ATOM 892 O O . TRP A 1 114 ? -1.642 -7.655 -1.472 1.00 92.62 114 TRP A O 1
ATOM 902 N N . ASN A 1 115 ? -3.689 -6.890 -2.007 1.00 92.00 115 ASN A N 1
ATOM 903 C CA . ASN A 1 115 ? -3.269 -6.312 -3.282 1.00 92.00 115 ASN A CA 1
ATOM 904 C C . ASN A 1 115 ? -2.335 -5.124 -3.043 1.00 92.00 115 ASN A C 1
ATOM 906 O O . ASN A 1 115 ? -1.252 -5.085 -3.622 1.00 92.00 115 ASN A O 1
ATOM 910 N N . TYR A 1 116 ? -2.676 -4.243 -2.096 1.00 92.12 116 TYR A N 1
ATOM 911 C CA . TYR A 1 116 ? -1.812 -3.129 -1.692 1.00 92.12 116 TYR A CA 1
ATOM 912 C C . TYR A 1 116 ? -0.398 -3.594 -1.300 1.00 92.12 116 TYR A C 1
ATOM 914 O O . TYR A 1 116 ? 0.607 -3.058 -1.782 1.00 92.12 116 TYR A O 1
ATOM 922 N N . TYR A 1 117 ? -0.297 -4.628 -0.458 1.00 93.19 117 TYR A N 1
ATOM 923 C CA . TYR A 1 117 ? 1.004 -5.146 -0.023 1.00 93.19 117 TYR A CA 1
ATOM 924 C C . TYR A 1 117 ? 1.752 -5.885 -1.136 1.00 93.19 117 TYR A C 1
ATOM 926 O O . TYR A 1 117 ? 2.975 -5.756 -1.238 1.00 93.19 117 TYR A O 1
ATOM 934 N N . ILE A 1 118 ? 1.044 -6.636 -1.986 1.00 92.69 118 ILE A N 1
ATOM 935 C CA . ILE A 1 118 ? 1.642 -7.322 -3.137 1.00 92.69 118 ILE A CA 1
ATOM 936 C C . ILE A 1 118 ? 2.220 -6.304 -4.124 1.00 92.69 118 ILE A C 1
ATOM 938 O O . ILE A 1 118 ? 3.356 -6.477 -4.557 1.00 92.69 118 ILE A O 1
ATOM 942 N N . ASP A 1 119 ? 1.515 -5.216 -4.427 1.00 92.81 119 ASP A N 1
ATOM 943 C CA . ASP A 1 119 ? 1.982 -4.192 -5.368 1.00 92.81 119 ASP A CA 1
ATOM 944 C C . ASP A 1 119 ? 3.209 -3.440 -4.848 1.00 92.81 119 ASP A C 1
ATOM 946 O O . ASP A 1 119 ? 4.180 -3.205 -5.582 1.00 92.81 119 ASP A O 1
ATOM 950 N N . ARG A 1 120 ? 3.225 -3.120 -3.551 1.00 92.06 120 ARG A N 1
ATOM 951 C CA . ARG A 1 120 ? 4.385 -2.502 -2.899 1.00 92.06 120 ARG A CA 1
ATOM 952 C C . ARG A 1 120 ? 5.595 -3.437 -2.903 1.00 92.06 120 ARG A C 1
ATOM 954 O O . ARG A 1 120 ? 6.713 -3.008 -3.198 1.00 92.06 120 ARG A O 1
ATOM 961 N N . PHE A 1 121 ? 5.373 -4.721 -2.631 1.00 93.69 121 PHE A N 1
ATOM 962 C CA . PHE A 1 121 ? 6.412 -5.745 -2.689 1.00 93.69 121 PHE A CA 1
ATOM 963 C C . PHE A 1 121 ? 6.941 -5.947 -4.116 1.00 93.69 121 PHE A C 1
ATOM 965 O O . PHE A 1 121 ? 8.155 -5.953 -4.325 1.00 93.69 121 PHE A O 1
ATOM 972 N N . ASN A 1 122 ? 6.053 -6.016 -5.109 1.00 94.44 122 ASN A N 1
ATOM 973 C CA . ASN A 1 122 ? 6.407 -6.097 -6.525 1.00 94.44 122 ASN A CA 1
ATOM 974 C C . ASN A 1 122 ? 7.251 -4.892 -6.952 1.00 94.44 122 ASN A C 1
ATOM 976 O O . ASN A 1 122 ? 8.286 -5.063 -7.591 1.00 94.44 122 ASN A O 1
ATOM 980 N N . SER A 1 123 ? 6.876 -3.684 -6.526 1.00 93.12 123 SER A N 1
ATOM 981 C CA . SER A 1 123 ? 7.647 -2.460 -6.782 1.00 93.12 123 SER A CA 1
ATOM 982 C C . SER A 1 123 ? 9.051 -2.513 -6.166 1.00 93.12 123 SER A C 1
ATOM 984 O O . SER A 1 123 ? 10.014 -2.021 -6.757 1.00 93.12 123 SER A O 1
ATOM 986 N N . CYS A 1 124 ? 9.195 -3.123 -4.987 1.00 95.75 124 CYS A N 1
ATOM 987 C CA . CYS A 1 124 ? 10.488 -3.330 -4.336 1.00 95.75 124 CYS A CA 1
ATOM 988 C C . CYS A 1 124 ? 11.357 -4.327 -5.120 1.00 95.75 124 CYS A C 1
ATOM 990 O O . CYS A 1 124 ? 12.491 -4.010 -5.485 1.00 95.75 124 CYS A O 1
ATOM 992 N N . ILE A 1 125 ? 10.792 -5.487 -5.478 1.00 95.38 125 ILE A N 1
ATOM 993 C CA . ILE A 1 125 ? 11.446 -6.483 -6.340 1.00 95.38 125 ILE A CA 1
ATOM 994 C C . ILE A 1 125 ? 11.869 -5.855 -7.667 1.00 95.38 125 ILE A C 1
ATOM 996 O O . ILE A 1 125 ? 12.961 -6.131 -8.165 1.00 95.38 125 ILE A O 1
ATOM 1000 N N . GLN A 1 126 ? 11.035 -4.992 -8.246 1.00 95.12 126 GLN A N 1
ATOM 1001 C CA . GLN A 1 126 ? 11.370 -4.333 -9.496 1.00 95.12 126 GLN A CA 1
ATOM 1002 C C . GLN A 1 126 ? 12.624 -3.474 -9.355 1.00 95.12 126 GLN A C 1
ATOM 1004 O O . GLN A 1 126 ? 13.550 -3.639 -10.146 1.00 95.12 126 GLN A O 1
ATOM 1009 N N . LYS A 1 127 ? 12.673 -2.615 -8.332 1.00 95.06 127 LYS A N 1
ATOM 1010 C CA . LYS A 1 127 ? 13.797 -1.703 -8.072 1.00 95.06 127 LYS A CA 1
ATOM 1011 C C . LYS A 1 127 ? 15.096 -2.436 -7.739 1.00 95.06 127 LYS A C 1
ATOM 1013 O O . LYS A 1 127 ? 16.148 -2.018 -8.208 1.00 95.06 127 LYS A O 1
ATOM 1018 N N . ILE A 1 128 ? 15.021 -3.507 -6.951 1.00 95.81 128 ILE A N 1
ATOM 1019 C CA . ILE A 1 128 ? 16.207 -4.213 -6.442 1.00 95.81 128 ILE A CA 1
ATOM 1020 C C . ILE A 1 128 ? 16.701 -5.284 -7.420 1.00 95.81 128 ILE A C 1
ATOM 1022 O O . ILE A 1 128 ? 17.904 -5.481 -7.551 1.00 95.81 128 ILE A O 1
ATOM 1026 N N . ILE A 1 129 ? 15.793 -5.984 -8.104 1.00 95.56 129 ILE A N 1
ATOM 1027 C CA . ILE A 1 129 ? 16.121 -7.196 -8.865 1.00 95.56 129 ILE A CA 1
ATOM 1028 C C . ILE A 1 129 ? 15.858 -6.998 -10.357 1.00 95.56 129 ILE A C 1
ATOM 1030 O O . ILE A 1 129 ? 16.781 -7.064 -11.167 1.00 95.56 129 ILE A O 1
ATOM 1034 N N . THR A 1 130 ? 14.601 -6.769 -10.753 1.00 96.00 130 THR A N 1
ATOM 1035 C CA . THR A 1 130 ? 14.232 -6.918 -12.175 1.00 96.00 130 THR A CA 1
ATOM 1036 C C . THR A 1 130 ? 14.766 -5.784 -13.054 1.00 96.00 130 THR A C 1
ATOM 1038 O O . THR A 1 130 ? 15.187 -6.042 -14.179 1.00 96.00 130 THR A O 1
ATOM 1041 N N . ILE A 1 131 ? 14.767 -4.537 -12.565 1.00 94.19 131 ILE A N 1
ATOM 1042 C CA . ILE A 1 131 ? 15.246 -3.376 -13.326 1.00 94.19 131 ILE A CA 1
ATOM 1043 C C . ILE A 1 131 ? 16.772 -3.451 -13.500 1.00 94.19 131 ILE A C 1
ATOM 1045 O O . ILE A 1 131 ? 17.217 -3.345 -14.644 1.00 94.19 131 ILE A O 1
ATOM 1049 N N . PRO A 1 132 ? 17.583 -3.696 -12.447 1.00 96.06 132 PRO A N 1
ATOM 1050 C CA . PRO A 1 132 ? 19.023 -3.898 -12.612 1.00 96.06 132 PRO A CA 1
ATOM 1051 C C . PRO A 1 132 ? 19.363 -5.044 -13.567 1.00 96.06 132 PRO A C 1
ATOM 1053 O O . PRO A 1 132 ? 20.180 -4.852 -14.466 1.00 96.06 132 PRO A O 1
ATOM 1056 N N . ALA A 1 133 ? 18.680 -6.190 -13.448 1.00 95.62 133 ALA A N 1
ATOM 1057 C CA . ALA A 1 133 ? 18.886 -7.325 -14.346 1.00 95.62 133 ALA A CA 1
ATOM 1058 C C . ALA A 1 133 ? 18.640 -6.943 -15.816 1.00 95.62 133 ALA A C 1
ATOM 1060 O O . ALA A 1 133 ? 19.485 -7.199 -16.672 1.00 95.62 133 ALA A O 1
ATOM 1061 N N . ALA A 1 134 ? 17.536 -6.250 -16.110 1.00 93.69 134 ALA A N 1
ATOM 1062 C CA . ALA A 1 134 ? 17.225 -5.805 -17.467 1.00 93.69 134 ALA A CA 1
ATOM 1063 C C . ALA A 1 134 ? 18.238 -4.785 -18.012 1.00 93.69 134 ALA A C 1
ATOM 1065 O O . ALA A 1 134 ? 18.588 -4.834 -19.190 1.00 93.69 134 ALA A O 1
ATOM 1066 N N . LEU A 1 135 ? 18.730 -3.865 -17.173 1.00 91.75 135 LEU A N 1
ATOM 1067 C CA . LEU A 1 135 ? 19.766 -2.900 -17.565 1.00 91.75 135 LEU A CA 1
ATOM 1068 C C . LEU A 1 135 ? 21.110 -3.578 -17.861 1.00 91.75 135 LEU A C 1
ATOM 1070 O O . LEU A 1 135 ? 21.852 -3.104 -18.718 1.00 91.75 135 LEU A O 1
ATOM 1074 N N . GLN A 1 136 ? 21.384 -4.703 -17.201 1.00 94.31 136 GLN A N 1
ATOM 1075 C CA . GLN A 1 136 ? 22.537 -5.570 -17.449 1.00 94.31 136 GLN A CA 1
ATOM 1076 C C . GLN A 1 136 ? 22.304 -6.567 -18.602 1.00 94.31 136 GLN A C 1
ATOM 1078 O O . GLN A 1 136 ? 23.134 -7.442 -18.827 1.00 94.31 136 GLN A O 1
ATOM 1083 N N . ASN A 1 137 ? 21.195 -6.442 -19.348 1.00 91.38 137 ASN A N 1
ATOM 1084 C CA . ASN A 1 137 ? 20.767 -7.368 -20.407 1.00 91.38 137 ASN A CA 1
ATOM 1085 C C . ASN A 1 137 ? 20.612 -8.831 -19.942 1.00 91.38 137 ASN A C 1
ATOM 1087 O O . ASN A 1 137 ? 20.693 -9.762 -20.744 1.00 91.38 137 ASN A O 1
ATOM 1091 N N . ILE A 1 138 ? 20.349 -9.046 -18.655 1.00 93.62 138 ILE A N 1
ATOM 1092 C CA . ILE A 1 138 ? 20.024 -10.353 -18.087 1.00 93.62 138 ILE A CA 1
ATOM 1093 C C . ILE A 1 138 ? 18.507 -10.548 -18.192 1.00 93.62 138 ILE A C 1
ATOM 1095 O O . ILE A 1 138 ? 17.721 -9.630 -17.942 1.00 93.62 138 ILE A O 1
ATOM 1099 N N . ARG A 1 139 ? 18.071 -11.754 -18.580 1.00 91.31 139 ARG A N 1
ATOM 1100 C CA . ARG A 1 139 ? 16.639 -12.104 -18.617 1.00 91.31 139 ARG A CA 1
ATOM 1101 C C . ARG A 1 139 ? 16.037 -11.975 -17.220 1.00 91.31 139 ARG A C 1
ATOM 1103 O O . ARG A 1 139 ? 16.720 -12.245 -16.239 1.00 91.31 139 ARG A O 1
ATOM 1110 N N . ASN A 1 140 ? 14.757 -11.616 -17.137 1.00 94.38 140 ASN A N 1
ATOM 1111 C CA . ASN A 1 140 ? 14.081 -11.436 -15.854 1.00 94.38 140 ASN A CA 1
ATOM 1112 C C . ASN A 1 140 ? 14.234 -12.687 -14.953 1.00 94.38 140 ASN A C 1
ATOM 1114 O O . ASN A 1 140 ? 13.651 -13.726 -15.276 1.00 94.38 140 ASN A O 1
ATOM 1118 N N . PRO A 1 141 ? 14.967 -12.599 -13.825 1.00 94.56 141 PRO A N 1
ATOM 1119 C CA . PRO A 1 141 ? 15.178 -13.737 -12.932 1.00 94.56 141 PRO A CA 1
ATOM 1120 C C . PRO A 1 141 ? 13.921 -14.090 -12.123 1.00 94.56 141 PRO A C 1
ATOM 1122 O O . PRO A 1 141 ? 13.834 -15.187 -11.575 1.00 94.56 141 PRO A O 1
ATOM 1125 N N . VAL A 1 142 ? 12.929 -13.191 -12.055 1.00 94.94 142 VAL A N 1
ATOM 1126 C CA . VAL A 1 142 ? 11.656 -13.413 -11.354 1.00 94.94 142 VAL A CA 1
ATOM 1127 C C . VAL A 1 142 ? 10.484 -13.192 -12.320 1.00 94.94 142 VAL A C 1
ATOM 1129 O O . VAL A 1 142 ? 9.852 -12.138 -12.290 1.00 94.94 142 VAL A O 1
ATOM 1132 N N . PRO A 1 143 ? 10.113 -14.193 -13.145 1.00 91.44 143 PRO A N 1
ATOM 1133 C CA . PRO A 1 143 ? 9.048 -14.053 -14.147 1.00 91.44 143 PRO A CA 1
ATOM 1134 C C . PRO A 1 143 ? 7.661 -13.725 -13.578 1.00 91.44 143 PRO A C 1
ATOM 1136 O O . PRO A 1 143 ? 6.798 -13.243 -14.299 1.00 91.44 143 PRO A O 1
ATOM 1139 N N . ARG A 1 144 ? 7.435 -13.978 -12.281 1.00 93.88 144 ARG A N 1
ATOM 1140 C CA . ARG A 1 144 ? 6.182 -13.631 -11.585 1.00 93.88 144 ARG A CA 1
ATOM 1141 C C . ARG A 1 144 ? 5.978 -12.124 -11.443 1.00 93.88 144 ARG A C 1
ATOM 1143 O O . ARG A 1 144 ? 4.845 -11.690 -11.274 1.00 93.88 144 ARG A O 1
ATOM 1150 N N . VAL A 1 145 ? 7.065 -11.355 -11.458 1.00 93.88 145 VAL A N 1
ATOM 1151 C CA . VAL A 1 145 ? 7.039 -9.897 -11.370 1.00 93.88 145 VAL A CA 1
ATOM 1152 C C . VAL A 1 145 ? 7.546 -9.356 -12.697 1.00 93.88 145 VAL A C 1
ATOM 1154 O O . VAL A 1 145 ? 8.745 -9.381 -12.978 1.00 93.88 145 VAL A O 1
ATOM 1157 N N . SER A 1 146 ? 6.622 -8.892 -13.533 1.00 92.06 146 SER A N 1
ATOM 1158 C CA . SER A 1 146 ? 6.961 -8.281 -14.816 1.00 92.06 146 SER A CA 1
ATOM 1159 C C . SER A 1 146 ? 7.727 -6.974 -14.623 1.00 92.06 146 SER A C 1
ATOM 1161 O O . SER A 1 146 ? 7.585 -6.280 -13.609 1.00 92.06 146 SER A O 1
ATOM 1163 N N . HIS A 1 147 ? 8.536 -6.624 -15.623 1.00 92.44 147 HIS A N 1
ATOM 1164 C CA . HIS A 1 147 ? 9.130 -5.295 -15.699 1.00 92.44 147 HIS A CA 1
ATOM 1165 C C . HIS A 1 147 ? 8.034 -4.224 -15.776 1.00 92.44 147 HIS A C 1
ATOM 1167 O O . HIS A 1 147 ? 6.976 -4.489 -16.346 1.00 92.44 147 HIS A O 1
ATOM 1173 N N . PRO A 1 148 ? 8.296 -3.005 -15.275 1.00 94.38 148 PRO A N 1
ATOM 1174 C CA . PRO A 1 148 ? 7.416 -1.872 -15.526 1.00 94.38 148 PRO A CA 1
ATOM 1175 C C . PRO A 1 148 ? 7.182 -1.658 -17.026 1.00 94.38 148 PRO A C 1
ATOM 1177 O O . PRO A 1 148 ? 8.112 -1.826 -17.821 1.00 94.38 148 PRO A O 1
ATOM 1180 N N . ASP A 1 149 ? 5.989 -1.198 -17.408 1.00 91.25 149 ASP A N 1
ATOM 1181 C CA . ASP A 1 149 ? 5.597 -1.045 -18.819 1.00 91.25 149 ASP A CA 1
ATOM 1182 C C . ASP A 1 149 ? 6.574 -0.185 -19.627 1.00 91.25 149 ASP A C 1
ATOM 1184 O O . ASP A 1 149 ? 6.935 -0.520 -20.756 1.00 91.25 149 ASP A O 1
ATOM 1188 N N . TRP A 1 150 ? 7.072 0.903 -19.031 1.00 91.50 150 TRP A N 1
ATOM 1189 C CA . TRP A 1 150 ? 8.058 1.780 -19.666 1.00 91.50 150 TRP A CA 1
ATOM 1190 C C . TRP A 1 150 ? 9.377 1.055 -19.974 1.00 91.50 150 TRP A C 1
ATOM 1192 O O . TRP A 1 150 ? 10.012 1.328 -20.996 1.00 91.50 150 TRP A O 1
ATOM 1202 N N . LEU A 1 151 ? 9.795 0.124 -19.110 1.00 92.31 151 LEU A N 1
ATOM 1203 C CA . LEU A 1 151 ? 11.020 -0.652 -19.280 1.00 92.31 151 LEU A CA 1
ATOM 1204 C C . LEU A 1 151 ? 10.802 -1.767 -20.295 1.00 92.31 151 LEU A C 1
ATOM 1206 O O . LEU A 1 151 ? 11.641 -1.964 -21.172 1.00 92.31 151 LEU A O 1
ATOM 1210 N N . HIS A 1 152 ? 9.660 -2.450 -20.210 1.00 90.75 152 HIS A N 1
ATOM 1211 C CA . HIS A 1 152 ? 9.278 -3.484 -21.161 1.00 90.75 152 HIS A CA 1
ATOM 1212 C C . HIS A 1 152 ? 9.217 -2.921 -22.586 1.00 90.75 152 HIS A C 1
ATOM 1214 O O . HIS A 1 152 ? 9.862 -3.453 -23.488 1.00 90.75 152 HIS A O 1
ATOM 1220 N N . LYS A 1 153 ? 8.541 -1.780 -22.778 1.00 90.94 153 LYS A N 1
ATOM 1221 C CA . LYS A 1 153 ? 8.470 -1.077 -24.066 1.00 90.94 153 LYS A CA 1
ATOM 1222 C C . LYS A 1 153 ? 9.860 -0.747 -24.612 1.00 90.94 153 LYS A C 1
ATOM 1224 O O . LYS A 1 153 ? 10.160 -1.056 -25.761 1.00 90.94 153 LYS A O 1
ATOM 1229 N N . ARG A 1 154 ? 10.741 -0.203 -23.769 1.00 89.06 154 ARG A N 1
ATOM 1230 C CA . ARG A 1 154 ? 12.120 0.125 -24.156 1.00 89.06 154 ARG A CA 1
ATOM 1231 C C . ARG A 1 154 ? 12.941 -1.113 -24.535 1.00 89.06 154 ARG A C 1
ATOM 1233 O O . ARG A 1 154 ? 13.783 -1.035 -25.428 1.00 89.06 154 ARG A O 1
ATOM 1240 N N . LEU A 1 155 ? 12.732 -2.241 -23.857 1.00 87.50 155 LEU A N 1
ATOM 1241 C CA . LEU A 1 155 ? 13.412 -3.501 -24.162 1.00 87.50 155 LEU A CA 1
ATOM 1242 C C . LEU A 1 155 ? 12.942 -4.069 -25.509 1.00 87.50 155 LEU A C 1
ATOM 1244 O O . LEU A 1 155 ? 13.765 -4.465 -26.331 1.00 87.50 155 LEU A O 1
ATOM 1248 N N . VAL A 1 156 ? 11.629 -4.046 -25.755 1.00 87.44 156 VAL A N 1
ATOM 1249 C CA . VAL A 1 156 ? 11.020 -4.470 -27.025 1.00 87.44 156 VAL A CA 1
ATOM 1250 C C . VAL A 1 156 ? 11.530 -3.611 -28.185 1.00 87.44 156 VAL A C 1
ATOM 1252 O O . VAL A 1 156 ? 11.961 -4.151 -29.199 1.00 87.44 156 VAL A O 1
ATOM 1255 N N . GLU A 1 157 ? 11.586 -2.287 -28.023 1.00 86.62 157 GLU A N 1
ATOM 1256 C CA . GLU A 1 157 ? 12.146 -1.371 -29.029 1.00 86.62 157 GLU A CA 1
ATOM 1257 C C . GLU A 1 157 ? 13.629 -1.660 -29.325 1.00 86.62 157 GLU A C 1
ATOM 1259 O O . GLU A 1 157 ? 14.059 -1.627 -30.480 1.00 86.62 157 GLU A O 1
ATOM 1264 N N . LYS A 1 158 ? 14.427 -1.984 -28.298 1.00 83.50 158 LYS A N 1
ATOM 1265 C CA . LYS A 1 158 ? 15.841 -2.354 -28.466 1.00 83.50 158 LYS A CA 1
ATOM 1266 C C . LYS A 1 158 ? 16.030 -3.697 -29.172 1.00 83.50 158 LYS A C 1
ATOM 1268 O O . LYS A 1 158 ? 16.974 -3.810 -29.953 1.00 83.50 158 LYS A O 1
ATOM 1273 N N . ASN A 1 159 ? 15.163 -4.671 -28.918 1.00 82.75 159 ASN A N 1
ATOM 1274 C CA . ASN A 1 159 ? 15.253 -6.021 -29.481 1.00 82.75 159 ASN A CA 1
ATOM 1275 C C . ASN A 1 159 ? 14.504 -6.182 -30.815 1.00 82.75 159 ASN A C 1
ATOM 1277 O O . ASN A 1 159 ? 14.627 -7.225 -31.451 1.00 82.75 159 ASN A O 1
ATOM 1281 N N . SER A 1 160 ? 13.746 -5.173 -31.257 1.00 83.31 160 SER A N 1
ATOM 1282 C CA . SER A 1 160 ? 13.065 -5.197 -32.555 1.00 83.31 160 SER A CA 1
ATOM 1283 C C . SER A 1 160 ? 14.071 -5.306 -33.706 1.00 83.31 160 SER A C 1
ATOM 1285 O O . SER A 1 160 ? 15.012 -4.514 -33.789 1.00 83.31 160 SER A O 1
ATOM 1287 N N . LEU A 1 161 ? 13.845 -6.260 -34.616 1.00 76.75 161 LEU A N 1
ATOM 1288 C CA . LEU A 1 161 ? 14.653 -6.459 -35.828 1.00 76.75 161 LEU A CA 1
ATOM 1289 C C . LEU A 1 161 ? 14.554 -5.263 -36.783 1.00 76.75 161 LEU A C 1
ATOM 1291 O O . LEU A 1 161 ? 15.538 -4.867 -37.403 1.00 76.75 161 LEU A O 1
ATOM 1295 N N . HIS A 1 162 ? 13.372 -4.654 -36.860 1.00 76.44 162 HIS A N 1
ATOM 1296 C CA . HIS A 1 162 ? 13.101 -3.506 -37.714 1.00 76.44 162 HIS A CA 1
ATOM 1297 C C . HIS A 1 162 ? 12.955 -2.264 -36.839 1.00 76.44 162 HIS A C 1
ATOM 1299 O O . HIS A 1 162 ? 12.032 -2.157 -36.027 1.00 76.44 162 HIS A O 1
ATOM 1305 N N . LYS A 1 163 ? 13.895 -1.328 -36.983 1.00 76.69 163 LYS A N 1
ATOM 1306 C CA . LYS A 1 163 ? 13.911 -0.057 -36.254 1.00 76.69 163 LYS A CA 1
ATOM 1307 C C . LYS A 1 163 ? 13.785 1.080 -37.255 1.00 76.69 163 LYS A C 1
ATOM 1309 O O . LYS A 1 163 ? 14.608 1.195 -38.162 1.00 76.69 163 LYS A O 1
ATOM 1314 N N . GLN A 1 164 ? 12.781 1.935 -37.079 1.00 80.62 164 GLN A N 1
ATOM 1315 C CA . GLN A 1 164 ? 12.695 3.181 -37.832 1.00 80.62 164 GLN A CA 1
ATOM 1316 C C . GLN A 1 164 ? 13.853 4.087 -37.394 1.00 80.62 164 GLN A C 1
ATOM 1318 O O . GLN A 1 164 ? 13.889 4.552 -36.254 1.00 80.62 164 GLN A O 1
ATOM 1323 N N . LYS A 1 165 ? 14.823 4.309 -38.287 1.00 80.81 165 LYS A N 1
ATOM 1324 C CA . LYS A 1 165 ? 15.909 5.268 -38.056 1.00 80.81 165 LYS A CA 1
ATOM 1325 C C . LYS A 1 165 ? 15.325 6.675 -38.033 1.00 80.81 165 LYS A C 1
ATOM 1327 O O . LYS A 1 165 ? 14.402 6.976 -38.795 1.00 80.81 165 LYS A O 1
ATOM 1332 N N . ARG A 1 166 ? 15.840 7.552 -37.168 1.00 80.31 166 ARG A N 1
ATOM 1333 C CA . ARG A 1 166 ? 15.450 8.960 -37.254 1.00 80.31 166 ARG A CA 1
ATOM 1334 C C . ARG A 1 166 ? 16.013 9.532 -38.544 1.00 80.31 166 ARG A C 1
ATOM 1336 O O . ARG A 1 166 ? 17.132 9.219 -38.927 1.00 80.31 166 ARG A O 1
ATOM 1343 N N . ILE A 1 167 ? 15.250 10.416 -39.178 1.00 81.31 167 ILE A N 1
ATOM 1344 C CA . ILE A 1 167 ? 15.675 11.131 -40.388 1.00 81.31 167 ILE A CA 1
ATOM 1345 C C . ILE A 1 167 ? 17.002 11.878 -40.147 1.00 81.31 167 ILE A C 1
ATOM 1347 O O . ILE A 1 167 ? 17.859 11.936 -41.020 1.00 81.31 167 ILE A O 1
ATOM 1351 N N . THR A 1 168 ? 17.219 12.367 -38.925 1.00 82.06 168 THR A N 1
ATOM 1352 C CA . THR A 1 168 ? 18.483 12.983 -38.493 1.00 82.06 168 THR A CA 1
ATOM 1353 C C . THR A 1 168 ? 19.681 12.043 -38.553 1.00 82.06 168 THR A C 1
ATOM 1355 O O . THR A 1 168 ? 20.782 12.508 -38.793 1.00 82.06 168 THR A O 1
ATOM 1358 N N . ASP A 1 169 ? 19.473 10.741 -38.351 1.00 77.88 169 ASP A N 1
ATOM 1359 C CA . ASP A 1 169 ? 20.539 9.731 -38.377 1.00 77.88 169 ASP A CA 1
ATOM 1360 C C . ASP A 1 169 ? 20.852 9.290 -39.818 1.00 77.88 169 ASP A C 1
ATOM 1362 O O . ASP A 1 169 ? 21.823 8.579 -40.062 1.00 77.88 169 ASP A O 1
ATOM 1366 N N . ILE A 1 170 ? 19.993 9.669 -40.770 1.00 83.38 170 ILE A N 1
ATOM 1367 C CA . ILE A 1 170 ? 20.153 9.407 -42.204 1.00 83.38 170 ILE A CA 1
ATOM 1368 C C . ILE A 1 170 ? 20.947 10.544 -42.860 1.00 83.38 170 ILE A C 1
ATOM 1370 O O . ILE A 1 170 ? 21.725 10.301 -43.779 1.00 83.38 170 ILE A O 1
ATOM 1374 N N . PHE A 1 171 ? 20.786 11.777 -42.377 1.00 83.56 171 PHE A N 1
ATOM 1375 C CA . PHE A 1 171 ? 21.451 12.952 -42.930 1.00 83.56 171 PHE A CA 1
ATOM 1376 C C . PHE A 1 171 ? 22.702 13.320 -42.128 1.00 83.56 171 PHE A C 1
ATOM 1378 O O . PHE A 1 171 ? 22.648 14.139 -41.212 1.00 83.56 171 PHE A O 1
ATOM 1385 N N . ASN A 1 172 ? 23.846 12.753 -42.514 1.00 76.94 172 ASN A N 1
ATOM 1386 C CA . ASN A 1 172 ? 25.146 13.258 -42.076 1.00 76.94 172 ASN A CA 1
ATOM 1387 C C . ASN A 1 172 ? 25.525 14.481 -42.921 1.00 76.94 172 ASN A C 1
ATOM 1389 O O . ASN A 1 172 ? 25.455 14.444 -44.150 1.00 76.94 172 ASN A O 1
ATOM 1393 N N . THR A 1 173 ? 25.939 15.569 -42.273 1.00 72.62 173 THR A N 1
ATOM 1394 C CA . THR A 1 173 ? 26.550 16.706 -42.966 1.00 72.62 173 THR A CA 1
ATOM 1395 C C . THR A 1 173 ? 27.909 16.269 -43.492 1.00 72.62 173 THR A C 1
ATOM 1397 O O . THR A 1 173 ? 28.791 15.934 -42.707 1.00 72.62 173 THR A O 1
ATOM 1400 N N . ILE A 1 174 ? 28.074 16.248 -44.813 1.00 71.38 174 ILE A N 1
ATOM 1401 C CA . ILE A 1 174 ? 29.386 16.062 -45.431 1.00 71.38 174 ILE A CA 1
ATOM 1402 C C . ILE A 1 174 ? 30.197 17.319 -45.108 1.00 71.38 174 ILE A C 1
ATOM 1404 O O . ILE A 1 174 ? 29.803 18.422 -45.503 1.00 71.38 174 ILE A O 1
ATOM 1408 N N . ASP A 1 175 ? 31.303 17.170 -44.379 1.00 63.25 175 ASP A N 1
ATOM 1409 C CA . ASP A 1 175 ? 32.263 18.257 -44.225 1.00 63.25 175 ASP A CA 1
ATOM 1410 C C . ASP A 1 175 ? 32.786 18.620 -45.618 1.00 63.25 175 ASP A C 1
ATOM 1412 O O . ASP A 1 175 ? 33.353 17.793 -46.332 1.00 63.25 175 ASP A O 1
ATOM 1416 N N . LYS A 1 176 ? 32.551 19.868 -46.041 1.00 58.62 176 LYS A N 1
ATOM 1417 C CA . LYS A 1 176 ? 33.137 20.430 -47.264 1.00 58.62 176 LYS A CA 1
ATOM 1418 C C . LYS A 1 176 ? 34.633 20.620 -47.039 1.00 58.62 176 LYS A C 1
ATOM 1420 O O . LYS A 1 176 ? 35.086 21.741 -46.814 1.00 58.62 176 LYS A O 1
ATOM 1425 N N . GLN A 1 177 ? 35.400 19.541 -47.103 1.00 59.00 177 GLN A N 1
ATOM 1426 C CA . GLN A 1 177 ? 36.836 19.629 -47.286 1.00 59.00 177 GLN A CA 1
ATOM 1427 C C . GLN A 1 177 ? 37.395 18.366 -47.950 1.00 59.00 177 GLN A C 1
ATOM 1429 O O . GLN A 1 177 ? 37.302 17.267 -47.421 1.00 59.00 177 GLN A O 1
ATOM 1434 N N . THR A 1 178 ? 37.990 18.636 -49.121 1.00 47.38 178 THR A N 1
ATOM 1435 C CA . THR A 1 178 ? 39.021 17.890 -49.864 1.00 47.38 178 THR A CA 1
ATOM 1436 C C . THR A 1 178 ? 38.586 16.658 -50.673 1.00 47.38 178 THR A C 1
ATOM 1438 O O . THR A 1 178 ? 38.487 15.564 -50.139 1.00 47.38 178 THR A O 1
ATOM 1441 N N . HIS A 1 179 ? 38.396 16.801 -51.990 1.00 40.44 179 HIS A N 1
ATOM 1442 C CA . HIS A 1 179 ? 39.477 16.649 -52.977 1.00 40.44 179 HIS A CA 1
ATOM 1443 C C . HIS A 1 179 ? 38.972 17.068 -54.368 1.00 40.44 179 HIS A C 1
ATOM 1445 O O . HIS A 1 179 ? 37.989 16.540 -54.880 1.00 40.44 179 HIS A O 1
ATOM 1451 N N . ILE A 1 180 ? 39.649 18.052 -54.959 1.00 50.94 180 ILE A N 1
ATOM 1452 C CA . ILE A 1 180 ? 39.750 18.161 -56.411 1.00 50.94 180 ILE A CA 1
ATOM 1453 C C . ILE A 1 180 ? 40.727 17.050 -56.778 1.00 50.94 180 ILE A C 1
ATOM 1455 O O . ILE A 1 180 ? 41.885 17.158 -56.403 1.00 50.94 180 ILE A O 1
ATOM 1459 N N . ASP A 1 181 ? 40.264 16.001 -57.447 1.00 38.59 181 ASP A N 1
ATOM 1460 C CA . ASP A 1 181 ? 41.119 15.179 -58.296 1.00 38.59 181 ASP A CA 1
ATOM 1461 C C . ASP A 1 181 ? 40.303 14.655 -59.477 1.00 38.59 181 ASP A C 1
ATOM 1463 O O . ASP A 1 181 ? 39.152 14.234 -59.355 1.00 38.59 181 ASP A O 1
ATOM 1467 N N . ASN A 1 182 ? 40.915 14.801 -60.645 1.00 46.47 182 ASN A N 1
ATOM 1468 C CA . ASN A 1 182 ? 40.339 14.620 -61.965 1.00 46.47 182 ASN A CA 1
ATOM 1469 C C . ASN A 1 182 ? 40.092 13.136 -62.273 1.00 46.47 182 ASN A C 1
ATOM 1471 O O . ASN A 1 182 ? 41.031 12.345 -62.203 1.00 46.47 182 ASN A O 1
ATOM 1475 N N . ASN A 1 183 ? 38.868 12.780 -62.678 1.00 37.59 183 ASN A N 1
ATOM 1476 C CA . ASN A 1 183 ? 38.533 12.065 -63.924 1.00 37.59 183 ASN A CA 1
ATOM 1477 C C . ASN A 1 183 ? 37.147 11.393 -63.853 1.00 37.59 183 ASN A C 1
ATOM 1479 O O . ASN A 1 183 ? 36.672 10.967 -62.808 1.00 37.59 183 ASN A O 1
ATOM 1483 N N . GLU A 1 184 ? 36.503 11.385 -65.014 1.00 46.78 184 GLU A N 1
ATOM 1484 C CA . GLU A 1 184 ? 35.097 11.139 -65.351 1.00 46.78 184 GLU A CA 1
ATOM 1485 C C . GLU A 1 184 ? 34.435 9.872 -64.767 1.00 46.78 184 GLU A C 1
ATOM 1487 O O . GLU A 1 184 ? 35.010 8.790 -64.825 1.00 46.78 184 GLU A O 1
ATOM 1492 N N . GLN A 1 185 ? 33.165 9.988 -64.336 1.00 41.06 185 GLN A N 1
ATOM 1493 C CA . GLN A 1 185 ? 32.002 9.331 -64.978 1.00 41.06 185 GLN A CA 1
ATOM 1494 C C . GLN A 1 185 ? 30.665 9.671 -64.271 1.00 41.06 185 GLN A C 1
ATOM 1496 O O . GLN A 1 185 ? 30.348 9.193 -63.188 1.00 41.06 185 GLN A O 1
ATOM 1501 N N . GLN A 1 186 ? 29.909 10.549 -64.941 1.00 43.12 186 GLN A N 1
ATOM 1502 C CA . GLN A 1 186 ? 28.445 10.711 -65.002 1.00 43.12 186 GLN A CA 1
ATOM 1503 C C . GLN A 1 186 ? 27.583 10.335 -63.779 1.00 43.12 186 GLN A C 1
ATOM 1505 O O . GLN A 1 186 ? 27.058 9.230 -63.668 1.00 43.12 186 GLN A O 1
ATOM 1510 N N . LEU A 1 187 ? 27.258 11.347 -62.968 1.00 39.69 187 LEU A N 1
ATOM 1511 C CA . LEU A 1 187 ? 25.960 11.410 -62.295 1.00 39.69 187 LEU A CA 1
ATOM 1512 C C . LEU A 1 187 ? 24.970 12.071 -63.255 1.00 39.69 187 LEU A C 1
ATOM 1514 O O . LEU A 1 187 ? 25.155 13.223 -63.646 1.00 39.69 187 LEU A O 1
ATOM 1518 N N . ILE A 1 188 ? 23.932 11.332 -63.640 1.00 47.28 188 ILE A N 1
ATOM 1519 C CA . ILE A 1 188 ? 22.774 11.872 -64.351 1.00 47.28 188 ILE A CA 1
ATOM 1520 C C . ILE A 1 188 ? 22.118 12.880 -63.402 1.00 47.28 188 ILE A C 1
ATOM 1522 O O . ILE A 1 188 ? 21.391 12.498 -62.485 1.00 47.28 188 ILE A O 1
ATOM 1526 N N . LEU A 1 189 ? 22.412 14.169 -63.589 1.00 45.66 189 LEU A N 1
ATOM 1527 C CA . LEU A 1 189 ? 21.547 15.225 -63.086 1.00 45.66 189 LEU A CA 1
ATOM 1528 C C . LEU A 1 189 ? 20.229 15.067 -63.841 1.00 45.66 189 LEU A C 1
ATOM 1530 O O . LEU A 1 189 ? 20.138 15.354 -65.032 1.00 45.66 189 LEU A O 1
ATOM 1534 N N . THR A 1 190 ? 19.211 14.559 -63.158 1.00 48.44 190 THR A N 1
ATOM 1535 C CA . THR A 1 190 ? 17.832 14.739 -63.593 1.00 48.44 190 THR A CA 1
ATOM 1536 C C . THR A 1 190 ? 17.554 16.236 -63.524 1.00 48.44 190 THR A C 1
ATOM 1538 O O . THR A 1 190 ? 17.272 16.760 -62.447 1.00 48.44 190 THR A O 1
ATOM 1541 N N . ASN A 1 191 ? 17.734 16.933 -64.646 1.00 47.66 191 ASN A N 1
ATOM 1542 C CA . ASN A 1 191 ? 17.295 18.313 -64.777 1.00 47.66 191 ASN A CA 1
ATOM 1543 C C . ASN A 1 191 ? 15.792 18.368 -64.490 1.00 47.66 191 ASN A C 1
ATOM 1545 O O . ASN A 1 191 ? 15.024 17.556 -65.012 1.00 47.66 191 ASN A O 1
ATOM 1549 N N . ASP A 1 192 ? 15.411 19.303 -63.626 1.00 54.44 192 ASP A N 1
ATOM 1550 C CA . ASP A 1 192 ? 14.025 19.547 -63.254 1.00 54.44 192 ASP A CA 1
ATOM 1551 C C . ASP A 1 192 ? 13.251 20.055 -64.479 1.00 54.44 192 ASP A C 1
ATOM 1553 O O . ASP A 1 192 ? 13.779 20.801 -65.308 1.00 54.44 192 ASP A O 1
ATOM 1557 N N . ILE A 1 193 ? 11.998 19.627 -64.620 1.00 59.59 193 ILE A N 1
ATOM 1558 C CA . ILE A 1 193 ? 11.208 19.802 -65.854 1.00 59.59 193 ILE A CA 1
ATOM 1559 C C . ILE A 1 193 ? 10.784 21.268 -66.105 1.00 59.59 193 ILE A C 1
ATOM 1561 O O . ILE A 1 193 ? 10.167 21.571 -67.125 1.00 59.59 193 ILE A O 1
ATOM 1565 N N . GLU A 1 194 ? 11.130 22.182 -65.194 1.00 59.00 194 GLU A N 1
ATOM 1566 C CA . GLU A 1 194 ? 10.772 23.606 -65.226 1.00 59.00 194 GLU A CA 1
ATOM 1567 C C . GLU A 1 194 ? 11.810 24.510 -65.930 1.00 59.00 194 GLU A C 1
ATOM 1569 O O . GLU A 1 194 ? 11.484 25.644 -66.277 1.00 59.00 194 GLU A O 1
ATOM 1574 N N . ASP A 1 195 ? 13.020 24.022 -66.233 1.00 58.19 195 ASP A N 1
ATOM 1575 C CA . ASP A 1 195 ? 14.118 24.850 -66.782 1.00 58.19 195 ASP A CA 1
ATOM 1576 C C . ASP A 1 195 ? 14.200 24.889 -68.329 1.00 58.19 195 ASP A C 1
ATOM 1578 O O . ASP A 1 195 ? 15.145 25.429 -68.902 1.00 58.19 195 ASP A O 1
ATOM 1582 N N . ILE A 1 196 ? 13.203 24.358 -69.045 1.00 57.34 196 ILE A N 1
ATOM 1583 C CA . ILE A 1 196 ? 13.205 24.253 -70.524 1.00 57.34 196 ILE A CA 1
ATOM 1584 C C . ILE A 1 196 ? 12.866 25.587 -71.235 1.00 57.34 196 ILE A C 1
ATOM 1586 O O . ILE A 1 196 ? 13.012 25.702 -72.450 1.00 57.34 196 ILE A O 1
ATOM 1590 N N . GLY A 1 197 ? 12.430 26.621 -70.508 1.00 48.97 197 GLY A N 1
ATOM 1591 C CA . GLY A 1 197 ? 11.791 27.794 -71.119 1.00 48.97 197 GLY A CA 1
ATOM 1592 C C . GLY A 1 197 ? 12.558 29.118 -71.155 1.00 48.97 197 GLY A C 1
ATOM 1593 O O . GLY A 1 197 ? 12.071 30.036 -71.805 1.00 48.97 197 GLY A O 1
ATOM 1594 N N . ASN A 1 198 ? 13.697 29.278 -70.472 1.00 44.56 198 ASN A N 1
ATOM 1595 C CA . ASN A 1 198 ? 14.246 30.622 -70.226 1.00 44.56 198 ASN A CA 1
ATOM 1596 C C . ASN A 1 198 ? 15.722 30.780 -70.626 1.00 44.56 198 ASN A C 1
ATOM 1598 O O . ASN A 1 198 ? 16.620 30.893 -69.792 1.00 44.56 198 ASN A O 1
ATOM 1602 N N . GLU A 1 199 ? 15.977 30.898 -71.929 1.00 46.25 199 GLU A N 1
ATOM 1603 C CA . GLU A 1 199 ? 17.161 31.617 -72.401 1.00 46.25 199 GLU A CA 1
ATOM 1604 C C . GLU A 1 199 ? 16.874 33.123 -72.373 1.00 46.25 199 GLU A C 1
ATOM 1606 O O . GLU A 1 199 ? 16.177 33.629 -73.247 1.00 46.25 199 GLU A O 1
ATOM 1611 N N . GLN A 1 200 ? 17.409 33.836 -71.370 1.00 40.31 200 GLN A N 1
ATOM 1612 C CA . GLN A 1 200 ? 18.116 35.117 -71.549 1.00 40.31 200 GLN A CA 1
ATOM 1613 C C . GLN A 1 200 ? 18.638 35.716 -70.219 1.00 40.31 200 GLN A C 1
ATOM 1615 O O . GLN A 1 200 ? 17.890 36.139 -69.348 1.00 40.31 200 GLN A O 1
ATOM 1620 N N . ILE A 1 201 ? 19.971 35.839 -70.165 1.00 37.78 201 ILE A N 1
ATOM 1621 C CA . ILE A 1 201 ? 20.752 36.986 -69.662 1.00 37.78 201 ILE A CA 1
ATOM 1622 C C . ILE A 1 201 ? 20.818 37.240 -68.135 1.00 37.78 201 ILE A C 1
ATOM 1624 O O . ILE A 1 201 ? 19.910 37.715 -67.466 1.00 37.78 201 ILE A O 1
ATOM 1628 N N . LYS A 1 202 ? 22.047 37.026 -67.644 1.00 43.88 202 LYS A N 1
ATOM 1629 C CA . LYS A 1 202 ? 22.706 37.475 -66.404 1.00 43.88 202 LYS A CA 1
ATOM 1630 C C . LYS A 1 202 ? 22.155 38.778 -65.785 1.00 43.88 202 LYS A C 1
ATOM 1632 O O . LYS A 1 202 ? 22.239 39.832 -66.406 1.00 43.88 202 LYS A O 1
ATOM 1637 N N . SER A 1 203 ? 21.831 38.756 -64.487 1.00 39.03 203 SER A N 1
ATOM 1638 C CA . SER A 1 203 ? 22.520 39.575 -63.462 1.00 39.03 203 SER A CA 1
ATOM 1639 C C . SER A 1 203 ? 21.937 39.408 -62.043 1.00 39.03 203 SER A C 1
ATOM 1641 O O . SER A 1 203 ? 20.737 39.477 -61.817 1.00 39.03 203 SER A O 1
ATOM 1643 N N . THR A 1 204 ? 22.849 39.229 -61.079 1.00 44.09 204 THR A N 1
ATOM 1644 C CA . THR A 1 204 ? 22.729 39.572 -59.647 1.00 44.09 204 THR A CA 1
ATOM 1645 C C . THR A 1 204 ? 21.572 38.946 -58.853 1.00 44.09 204 THR A C 1
ATOM 1647 O O . THR A 1 204 ? 20.556 39.583 -58.576 1.00 44.09 204 THR A O 1
ATOM 1650 N N . ILE A 1 205 ? 21.786 37.733 -58.331 1.00 41.66 205 ILE A N 1
ATOM 1651 C CA . ILE A 1 205 ? 20.938 37.186 -57.261 1.00 41.66 205 ILE A CA 1
ATOM 1652 C C . ILE A 1 205 ? 21.258 37.926 -55.954 1.00 41.66 205 ILE A C 1
ATOM 1654 O O . ILE A 1 205 ? 22.294 37.720 -55.321 1.00 41.66 205 ILE A O 1
ATOM 1658 N N . LYS A 1 206 ? 20.342 38.816 -55.559 1.00 38.75 206 LYS A N 1
ATOM 1659 C CA . LYS A 1 206 ? 20.275 39.417 -54.223 1.00 38.75 206 LYS A CA 1
ATOM 1660 C C . LYS A 1 206 ? 20.101 38.329 -53.160 1.00 38.75 206 LYS A C 1
ATOM 1662 O O . LYS A 1 206 ? 19.242 37.461 -53.266 1.00 38.75 206 LYS A O 1
ATOM 1667 N N . LEU A 1 207 ? 20.885 38.465 -52.095 1.00 50.16 207 LEU A N 1
ATOM 1668 C CA . LEU A 1 207 ? 20.801 37.736 -50.833 1.00 50.16 207 LEU A CA 1
ATOM 1669 C C . LEU A 1 207 ? 19.366 37.762 -50.264 1.00 50.16 207 LEU A C 1
ATOM 1671 O O . LEU A 1 207 ? 18.900 38.808 -49.804 1.00 50.16 207 LEU A O 1
ATOM 1675 N N . ILE A 1 208 ? 18.672 36.619 -50.256 1.00 42.72 208 ILE A N 1
ATOM 1676 C CA . ILE A 1 208 ? 17.378 36.478 -49.573 1.00 42.72 208 ILE A CA 1
ATOM 1677 C C . ILE A 1 208 ? 17.620 36.064 -48.116 1.00 42.72 208 ILE A C 1
ATOM 1679 O O . ILE A 1 208 ? 18.355 35.129 -47.802 1.00 42.72 208 ILE A O 1
ATOM 1683 N N . LYS A 1 209 ? 17.025 36.858 -47.222 1.00 42.25 209 LYS A N 1
ATOM 1684 C CA . LYS A 1 209 ? 17.197 36.874 -45.767 1.00 42.25 209 LYS A CA 1
ATOM 1685 C C . LYS A 1 209 ? 16.765 35.554 -45.115 1.00 42.25 209 LYS A C 1
ATOM 1687 O O . LYS A 1 209 ? 15.687 35.043 -45.396 1.00 42.25 209 LYS A O 1
ATOM 1692 N N . LYS A 1 210 ? 17.572 35.076 -44.157 1.00 41.69 210 LYS A N 1
ATOM 1693 C CA . LYS A 1 210 ? 17.214 34.023 -43.188 1.00 41.69 210 LYS A CA 1
ATOM 1694 C C . LYS A 1 210 ? 15.893 34.3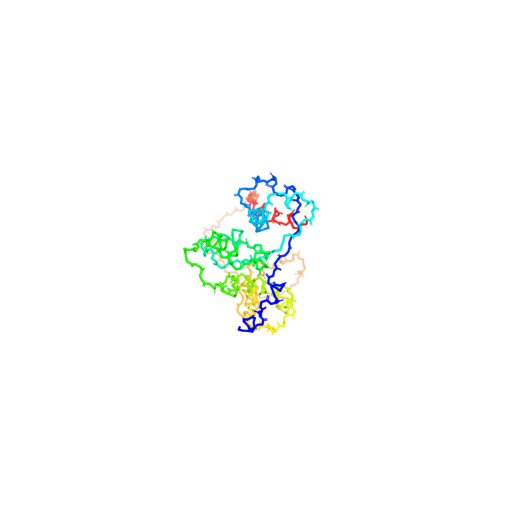66 -42.492 1.00 41.69 210 LYS A C 1
ATOM 1696 O O . LYS A 1 210 ? 15.840 35.316 -41.713 1.00 41.69 210 LYS A O 1
ATOM 1701 N N . THR A 1 211 ? 14.868 33.549 -42.694 1.00 36.88 211 THR A N 1
ATOM 1702 C CA . THR A 1 211 ? 13.675 33.527 -41.843 1.00 36.88 211 THR A CA 1
ATOM 1703 C C . THR A 1 211 ? 14.013 32.788 -40.550 1.00 36.88 211 THR A C 1
ATOM 1705 O O . THR A 1 211 ? 14.204 31.573 -40.525 1.00 36.88 211 THR A O 1
ATOM 1708 N N . THR A 1 212 ? 14.125 33.527 -39.450 1.00 45.53 212 THR A N 1
ATOM 1709 C CA . THR A 1 212 ? 14.232 32.972 -38.101 1.00 45.53 212 THR A CA 1
ATOM 1710 C C . THR A 1 212 ? 12.853 32.513 -37.635 1.00 45.53 212 THR A C 1
ATOM 1712 O O . THR A 1 212 ? 12.038 33.298 -37.160 1.00 45.53 212 THR A O 1
ATOM 1715 N N . THR A 1 213 ? 12.567 31.216 -37.728 1.00 41.38 213 THR A N 1
ATOM 1716 C CA . THR A 1 213 ? 11.409 30.653 -37.025 1.00 41.38 213 THR A CA 1
ATOM 1717 C C . THR A 1 213 ? 11.736 30.549 -35.537 1.00 41.38 213 THR A C 1
ATOM 1719 O O . THR A 1 213 ? 12.593 29.758 -35.131 1.00 41.38 213 THR A O 1
ATOM 1722 N N . LEU A 1 214 ? 11.057 31.352 -34.714 1.00 48.16 214 LEU A N 1
ATOM 1723 C CA . LEU A 1 214 ? 11.132 31.283 -33.256 1.00 48.16 214 LEU A CA 1
ATOM 1724 C C . LEU A 1 214 ? 10.672 29.899 -32.777 1.00 48.16 214 LEU A C 1
ATOM 1726 O O . LEU A 1 214 ? 9.490 29.556 -32.787 1.00 48.16 214 LEU A O 1
ATOM 1730 N N . LYS A 1 215 ? 11.643 29.100 -32.334 1.00 41.22 215 LYS A N 1
ATOM 1731 C CA . LYS A 1 215 ? 11.450 27.796 -31.701 1.00 41.22 215 LYS A CA 1
ATOM 1732 C C . LYS A 1 215 ? 10.663 27.993 -30.400 1.00 41.22 215 LYS A C 1
ATOM 1734 O O . LYS A 1 215 ? 11.229 28.381 -29.378 1.00 41.22 215 LYS A O 1
ATOM 1739 N N . ARG A 1 216 ? 9.351 27.727 -30.421 1.00 46.84 216 ARG A N 1
ATOM 1740 C CA . ARG A 1 216 ? 8.524 27.648 -29.204 1.00 46.84 216 ARG A CA 1
ATOM 1741 C C . ARG A 1 216 ? 9.138 26.604 -28.260 1.00 46.84 216 ARG A C 1
ATOM 1743 O O . ARG A 1 216 ? 9.152 25.410 -28.555 1.00 46.84 216 ARG A O 1
ATOM 1750 N N . LYS A 1 217 ? 9.680 27.070 -27.128 1.00 45.62 217 LYS A N 1
ATOM 1751 C CA . LYS A 1 217 ? 10.271 26.249 -26.061 1.00 45.62 217 LYS A CA 1
ATOM 1752 C C . LYS A 1 217 ? 9.206 25.337 -25.444 1.00 45.62 217 LYS A C 1
ATOM 1754 O O . LYS A 1 217 ? 8.491 25.732 -24.531 1.00 45.62 217 LYS A O 1
ATOM 1759 N N . ARG A 1 218 ? 9.165 24.079 -25.877 1.00 46.31 218 ARG A N 1
ATOM 1760 C CA . ARG A 1 218 ? 8.383 23.000 -25.248 1.00 46.31 218 ARG A CA 1
ATOM 1761 C C . ARG A 1 218 ? 9.188 22.246 -24.170 1.00 46.31 218 ARG A C 1
ATOM 1763 O O . ARG A 1 218 ? 8.998 21.053 -23.992 1.00 46.31 218 ARG A O 1
ATOM 1770 N N . ASN A 1 219 ? 10.091 22.938 -23.461 1.00 49.50 219 ASN A N 1
ATOM 1771 C CA . ASN A 1 219 ? 11.016 22.330 -22.484 1.00 49.50 219 ASN A CA 1
ATOM 1772 C C . ASN A 1 219 ? 10.935 22.890 -21.049 1.00 49.50 219 ASN A C 1
ATOM 1774 O O . ASN A 1 219 ? 11.725 22.489 -20.204 1.00 49.50 219 ASN A O 1
ATOM 1778 N N . ALA A 1 220 ? 9.969 23.753 -20.718 1.00 51.09 220 ALA A N 1
ATOM 1779 C CA . ALA A 1 220 ? 9.849 24.280 -19.348 1.00 51.09 220 ALA A CA 1
ATOM 1780 C C . ALA A 1 220 ? 9.237 23.282 -18.338 1.00 51.09 220 ALA A C 1
ATOM 1782 O O . ALA A 1 220 ? 9.465 23.399 -17.137 1.00 51.09 220 ALA A O 1
ATOM 1783 N N . TYR A 1 221 ? 8.476 22.285 -18.805 1.00 55.06 221 TYR A N 1
ATOM 1784 C CA . TYR A 1 221 ? 7.827 21.297 -17.931 1.00 55.06 221 TYR A CA 1
ATOM 1785 C C . TYR A 1 221 ? 8.774 20.162 -17.501 1.00 55.06 221 TYR A C 1
ATOM 1787 O O . TYR A 1 221 ? 8.699 19.682 -16.376 1.00 55.06 221 TYR A O 1
ATOM 1795 N N . GLN A 1 222 ? 9.709 19.773 -18.374 1.00 51.84 222 GLN A N 1
ATOM 1796 C CA . GLN A 1 222 ? 10.665 18.685 -18.121 1.00 51.84 222 GLN A CA 1
ATOM 1797 C C . GLN A 1 222 ? 11.783 19.101 -17.146 1.00 51.84 222 GLN A C 1
ATOM 1799 O O . GLN A 1 222 ? 12.177 18.314 -16.291 1.00 51.84 222 GLN A O 1
ATOM 1804 N N . GLU A 1 223 ? 12.241 20.355 -17.210 1.00 48.66 223 GLU A N 1
ATOM 1805 C CA . GLU A 1 223 ? 13.256 20.895 -16.287 1.00 48.66 223 GLU A CA 1
ATOM 1806 C C . GLU A 1 223 ? 12.714 21.092 -14.860 1.00 48.66 223 GLU A C 1
ATOM 1808 O O . GLU A 1 223 ? 13.404 20.809 -13.882 1.00 48.66 223 GLU A O 1
ATOM 1813 N N . ARG A 1 224 ? 11.436 21.472 -14.713 1.00 53.06 224 ARG A N 1
ATOM 1814 C CA . ARG A 1 224 ? 10.793 21.604 -13.391 1.00 53.06 224 ARG A CA 1
ATOM 1815 C C . ARG A 1 224 ? 10.641 20.276 -12.643 1.00 53.06 224 ARG A C 1
ATOM 1817 O O . ARG A 1 224 ? 10.577 20.292 -11.419 1.00 53.06 224 ARG A O 1
ATOM 1824 N N . LEU A 1 225 ? 10.594 19.143 -13.348 1.00 50.69 225 LEU A N 1
ATOM 1825 C CA . LEU A 1 225 ? 10.512 17.814 -12.730 1.00 50.69 225 LEU A CA 1
ATOM 1826 C C . LEU A 1 225 ? 11.883 17.259 -12.318 1.00 50.69 225 LEU A C 1
ATOM 1828 O O . LEU A 1 225 ? 11.947 16.457 -11.391 1.00 50.69 225 LEU A O 1
ATOM 1832 N N . LYS A 1 226 ? 12.977 17.707 -12.948 1.00 46.00 226 LYS A N 1
ATOM 1833 C CA . LYS A 1 226 ? 14.341 17.319 -12.555 1.00 46.00 226 LYS A CA 1
ATOM 1834 C C . LYS A 1 226 ? 14.824 18.029 -11.290 1.00 46.00 226 LYS A C 1
ATOM 1836 O O . LYS A 1 226 ? 15.428 17.384 -10.444 1.00 46.00 226 LYS A O 1
ATOM 1841 N N . ASN A 1 227 ? 14.488 19.306 -11.109 1.00 45.66 227 ASN A N 1
ATOM 1842 C CA . ASN A 1 227 ? 14.920 20.085 -9.937 1.00 45.66 227 ASN A CA 1
ATOM 1843 C C . ASN A 1 227 ? 14.074 19.856 -8.672 1.00 45.66 227 ASN A C 1
ATOM 1845 O O . ASN A 1 227 ? 14.230 20.581 -7.697 1.00 45.66 227 ASN A O 1
ATOM 1849 N N . ARG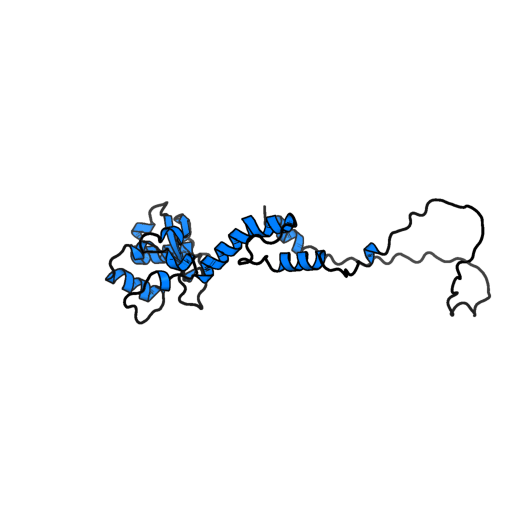 A 1 228 ? 13.161 18.877 -8.683 1.00 48.19 228 ARG A N 1
ATOM 1850 C CA . ARG A 1 228 ? 12.346 18.494 -7.516 1.00 48.19 228 ARG A CA 1
ATOM 1851 C C . ARG A 1 228 ? 12.712 17.115 -6.951 1.00 48.19 228 ARG A C 1
ATOM 1853 O O . ARG A 1 228 ? 12.005 16.614 -6.085 1.00 48.19 228 ARG A O 1
ATOM 1860 N N . LEU A 1 229 ? 13.765 16.492 -7.485 1.00 44.81 229 LEU A N 1
ATOM 1861 C CA . LEU A 1 229 ? 14.247 15.155 -7.114 1.00 44.81 229 LEU A CA 1
ATOM 1862 C C . LEU A 1 229 ? 15.682 15.158 -6.557 1.00 44.81 229 LEU A C 1
ATOM 1864 O O . LEU A 1 229 ? 16.309 14.103 -6.493 1.00 44.81 229 LEU A O 1
ATOM 1868 N N . PHE A 1 230 ? 16.164 16.320 -6.116 1.00 46.19 230 PHE A N 1
ATOM 1869 C CA . PHE A 1 230 ? 17.269 16.457 -5.170 1.00 46.19 230 PHE A CA 1
ATOM 1870 C C . PHE A 1 230 ? 16.843 17.402 -4.053 1.00 46.19 230 PHE A C 1
ATOM 1872 O O . PHE A 1 230 ? 16.206 18.428 -4.389 1.00 46.19 230 PHE A O 1
#

Foldseek 3Di:
DVVLPPDDVVPVVVQKDKDWDAPVLQVCPVDPDHALQNLQLVLVCVLVNVVVSPDGGDIFIWAFFCAPVPDDSSLRTHTPVLSVDDPVSSQVSCCVSRVNPDDDDDDPSNGHDPVVVVVVVLVVCQVPAQVVCVVVVHPRPDPVRDHDPVSVVVSCQVPDPDHDDPPVVVDDDDPPDDDPDDDDDDDPPPPDPPPPPDDDDDDDDDDDDDDDDPDDPPPPVVVVVVVVPD

Radius of gyration: 33.68 Å; chains: 1; bounding box: 64×59×99 Å

pLDDT: mean 72.65, std 20.17, range [32.56, 96.06]